Protein AF-A0A3N2D775-F1 (afdb_monomer_lite)

Sequence (247 aa):
MTTIRWDTPAETDAAWGWLEPLLGEFGTVGCLVPAGFEAHVSVPNSRDPENNGCSLVQTHDDARPDGRDQLDRLLAVLGLTGPGTDRVLHCAIWEGFGGMFREPDGTVGGASLGISFGAGDELTPQQLEAERRRIEAEWAASRPPRPPATTLHLPHRDHYTWTTTAGRLRADVGTLDGFSPTIVFPADPAGGSGPAAGGWLWHSEIDGRRTEIGGPAALLAPLLTPEWGGIAVERADLLGEIPGWPA

pLDDT: mean 71.96, std 16.51, range [23.89, 94.31]

Foldseek 3Di:
DDEFDFDAPVRCCLQCVVPQVQADDPDFPLCLDGPLFPFKKKFFLDPDPVDQDLAVFDDPDPPDDDSPVRVVVLCVLLVQPDPPNFFKKKFKAFCLVLLQAAEPVLHRDPVSCPVDDDPPDPDDPVRVVVVSVVSRVVCSPHHYHDDPHFFDDHPPTTITMGMDISVCQVVNCVNSVRHHTQKMWTQDPVSDTDRVVQTKMWGGDGSHSIIMMGGHCVSCVVCVDPSRVMDTDDPVVSVPDPDPDDD

Secondary structure (DSSP, 8-state):
-PPP-BPPHHHHHHHHTTTGGGS--TT-TT-SS-TTSSEEEEEES-SSTT---SSSS--S-TTSS-TTHHHHHHHHHTT-SSTT---EEEEEEEGGGGGG-B-TTS-B-STT------TT----HHHHHHHHHHHHHHHTTTPPBPPSSPPEEETTEEEEEEEEETTTHHHHHHHTTTPPPSEEEEPPTTS--SGGGT--EEEE-TT-SEEEEEE-HHHHGGGGSTTTT-EE--HHHHT---TT---

Radius of gyration: 18.27 Å; chains: 1; bounding box: 45×42×56 Å

Structure (mmCIF, N/CA/C/O backbone):
data_AF-A0A3N2D775-F1
#
_entry.id   AF-A0A3N2D775-F1
#
loop_
_atom_site.group_PDB
_atom_site.id
_atom_site.type_symbol
_atom_site.label_atom_id
_atom_site.label_alt_id
_atom_site.label_comp_id
_atom_site.label_asym_id
_atom_site.label_entity_id
_atom_site.label_seq_id
_atom_site.pdbx_PDB_ins_code
_atom_site.Cartn_x
_atom_site.Cartn_y
_atom_site.Cartn_z
_atom_site.occupancy
_atom_site.B_iso_or_equiv
_atom_site.auth_seq_id
_atom_site.auth_comp_id
_atom_site.auth_asym_id
_atom_site.auth_atom_id
_atom_site.pdbx_PDB_model_num
ATOM 1 N N . MET A 1 1 ? 24.230 0.437 4.126 1.00 49.38 1 MET A N 1
ATOM 2 C CA . MET A 1 1 ? 22.907 0.403 3.474 1.00 49.38 1 MET A CA 1
ATOM 3 C C . MET A 1 1 ? 22.139 -0.742 4.093 1.00 49.38 1 MET A C 1
ATOM 5 O O . MET A 1 1 ? 22.641 -1.858 4.073 1.00 49.38 1 MET A O 1
ATOM 9 N N . THR A 1 2 ? 21.016 -0.457 4.739 1.00 57.34 2 THR A N 1
ATOM 10 C CA . THR A 1 2 ? 20.140 -1.494 5.295 1.00 57.34 2 THR A CA 1
ATOM 11 C C . THR A 1 2 ? 19.231 -1.938 4.161 1.00 57.34 2 THR A C 1
ATOM 13 O O . THR A 1 2 ? 18.530 -1.103 3.608 1.00 57.34 2 THR A O 1
ATOM 16 N N . THR A 1 3 ? 19.300 -3.200 3.755 1.00 78.88 3 THR A N 1
ATOM 17 C CA . THR A 1 3 ? 18.460 -3.736 2.678 1.00 78.88 3 THR A CA 1
ATOM 18 C C . THR A 1 3 ? 17.161 -4.297 3.247 1.00 78.88 3 THR A C 1
ATOM 20 O O . THR A 1 3 ? 17.152 -4.818 4.367 1.00 78.88 3 THR A O 1
ATOM 23 N N . ILE A 1 4 ? 16.082 -4.219 2.465 1.00 86.88 4 ILE A N 1
ATOM 24 C CA . ILE A 1 4 ? 14.820 -4.902 2.768 1.00 86.88 4 ILE A CA 1
ATOM 25 C C . ILE A 1 4 ? 15.087 -6.404 2.915 1.00 86.88 4 ILE A C 1
ATOM 27 O O . ILE A 1 4 ? 15.827 -6.997 2.124 1.00 86.88 4 ILE A O 1
ATOM 31 N N . ARG A 1 5 ? 14.477 -7.017 3.934 1.00 90.12 5 ARG A N 1
ATOM 32 C CA . ARG A 1 5 ? 14.393 -8.473 4.062 1.00 90.12 5 ARG A CA 1
ATOM 33 C C . ARG A 1 5 ? 13.060 -8.921 3.481 1.00 90.12 5 ARG A C 1
ATOM 35 O O . ARG A 1 5 ? 12.033 -8.786 4.133 1.00 90.12 5 ARG A O 1
ATOM 42 N N . TRP A 1 6 ? 13.110 -9.454 2.272 1.00 90.12 6 TRP A N 1
ATOM 43 C CA . TRP A 1 6 ? 11.949 -10.026 1.604 1.00 90.12 6 TRP A CA 1
ATOM 44 C C . TRP A 1 6 ? 11.440 -11.263 2.342 1.00 90.12 6 TRP A C 1
ATOM 46 O O . TRP A 1 6 ? 12.228 -11.996 2.955 1.00 90.12 6 TRP A O 1
ATOM 56 N N . ASP A 1 7 ? 10.129 -11.463 2.302 1.00 90.75 7 ASP A N 1
ATOM 57 C CA . ASP A 1 7 ? 9.483 -12.589 2.961 1.00 90.75 7 ASP A CA 1
ATOM 58 C C . ASP A 1 7 ? 9.713 -13.884 2.167 1.00 90.75 7 ASP A C 1
ATOM 60 O O . ASP A 1 7 ? 9.835 -13.906 0.940 1.00 90.75 7 ASP A O 1
ATOM 64 N N . THR A 1 8 ? 9.813 -14.996 2.888 1.00 90.56 8 THR A N 1
ATOM 65 C CA . THR A 1 8 ? 9.804 -16.342 2.306 1.00 90.56 8 THR A CA 1
ATOM 66 C C . THR A 1 8 ? 8.392 -16.709 1.828 1.00 90.56 8 THR A C 1
ATOM 68 O O . THR A 1 8 ? 7.419 -16.077 2.252 1.00 90.56 8 THR A O 1
ATOM 71 N N . PRO A 1 9 ? 8.230 -17.765 1.007 1.00 87.38 9 PRO A N 1
ATOM 72 C CA . PRO A 1 9 ? 6.901 -18.228 0.601 1.00 87.38 9 PRO A CA 1
ATOM 73 C C . PRO A 1 9 ? 5.999 -18.546 1.800 1.00 87.38 9 PRO A C 1
ATOM 75 O O . PRO A 1 9 ? 4.869 -18.088 1.862 1.00 87.38 9 PRO A O 1
ATOM 78 N N . ALA A 1 10 ? 6.535 -19.230 2.816 1.00 88.00 10 ALA A N 1
ATOM 79 C CA . ALA A 1 10 ? 5.774 -19.580 4.014 1.00 88.00 10 ALA A CA 1
ATOM 80 C C . ALA A 1 10 ? 5.341 -18.353 4.841 1.00 88.00 10 ALA A C 1
ATOM 82 O O . ALA A 1 10 ? 4.248 -18.343 5.402 1.00 88.00 10 ALA A O 1
ATOM 83 N N . GLU A 1 11 ? 6.187 -17.321 4.929 1.00 89.38 11 GLU A N 1
ATOM 84 C CA . GLU A 1 11 ? 5.828 -16.055 5.586 1.00 89.38 11 GLU A CA 1
ATOM 85 C C . GLU A 1 11 ? 4.770 -15.291 4.783 1.00 89.38 11 GLU A C 1
ATOM 87 O O . GLU A 1 11 ? 3.851 -14.718 5.365 1.00 89.38 11 GLU A O 1
ATOM 92 N N . THR A 1 12 ? 4.875 -15.335 3.454 1.00 87.75 12 THR A N 1
ATOM 93 C CA . THR A 1 12 ? 3.892 -14.744 2.547 1.00 87.75 12 THR A CA 1
ATOM 94 C C . THR A 1 12 ? 2.532 -15.422 2.703 1.00 87.75 12 THR A C 1
ATOM 96 O O . THR A 1 12 ? 1.548 -14.754 3.006 1.00 87.75 12 THR A O 1
ATOM 99 N N . ASP A 1 13 ? 2.459 -16.747 2.609 1.00 84.94 13 ASP A N 1
ATOM 100 C CA . ASP A 1 13 ? 1.195 -17.478 2.751 1.00 84.94 13 ASP A CA 1
ATOM 101 C C . ASP A 1 13 ? 0.524 -17.190 4.104 1.00 84.94 13 ASP A C 1
ATOM 103 O O . ASP A 1 13 ? -0.681 -16.936 4.176 1.00 84.94 13 ASP A O 1
ATOM 107 N N . ALA A 1 14 ? 1.316 -17.166 5.182 1.00 85.75 14 ALA A N 1
ATOM 108 C CA . ALA A 1 14 ? 0.819 -16.909 6.529 1.00 85.75 14 ALA A CA 1
ATOM 109 C C . ALA A 1 14 ? 0.251 -15.491 6.706 1.00 85.75 14 ALA A C 1
ATOM 111 O O . ALA A 1 14 ? -0.759 -15.322 7.389 1.00 85.75 14 ALA A O 1
ATOM 112 N N . ALA A 1 15 ? 0.887 -14.477 6.116 1.00 85.94 15 ALA A N 1
ATOM 113 C CA . ALA A 1 15 ? 0.472 -13.084 6.277 1.00 85.94 15 ALA A CA 1
ATOM 114 C C . ALA A 1 15 ? -0.626 -12.652 5.290 1.00 85.94 15 ALA A C 1
ATOM 116 O O . ALA A 1 15 ? -1.420 -11.766 5.612 1.00 85.94 15 ALA A O 1
ATOM 117 N N . TRP A 1 16 ? -0.691 -13.265 4.105 1.00 85.19 16 TRP A N 1
ATOM 118 C CA . TRP A 1 16 ? -1.487 -12.769 2.975 1.00 85.19 16 TRP A CA 1
ATOM 119 C C . TRP A 1 16 ? -2.659 -13.675 2.582 1.00 85.19 16 TRP A C 1
ATOM 121 O O . TRP A 1 16 ? -3.553 -13.218 1.871 1.00 85.19 16 TRP A O 1
ATOM 131 N N . GLY A 1 17 ? -2.724 -14.915 3.082 1.00 80.81 17 GLY A N 1
ATOM 132 C CA . GLY A 1 17 ? -3.766 -15.882 2.704 1.00 80.81 17 GLY A CA 1
ATOM 133 C C . GLY A 1 17 ? -5.207 -15.453 3.024 1.00 80.81 17 GLY A C 1
ATOM 134 O O . GLY A 1 17 ? -6.155 -15.985 2.456 1.00 80.81 17 GLY A O 1
ATOM 135 N N . TRP A 1 18 ? -5.401 -14.468 3.907 1.00 81.56 18 TRP A N 1
ATOM 136 C CA . TRP A 1 18 ? -6.722 -13.891 4.184 1.00 81.56 18 TRP A CA 1
ATOM 137 C C . TRP A 1 18 ? -7.207 -12.937 3.082 1.00 81.56 18 TRP A C 1
ATOM 139 O O . TRP A 1 18 ? -8.414 -12.740 2.938 1.00 81.56 18 TRP A O 1
ATOM 149 N N . LEU A 1 19 ? -6.280 -12.312 2.347 1.00 79.56 19 LEU A N 1
ATOM 150 C CA . LEU A 1 19 ? -6.572 -11.257 1.380 1.00 79.56 19 LEU A CA 1
ATOM 151 C C . LEU A 1 19 ? -7.035 -11.842 0.046 1.00 79.56 19 LEU A C 1
ATOM 153 O O . LEU A 1 19 ? -7.992 -11.338 -0.532 1.00 79.56 19 LEU A O 1
ATOM 157 N N . GLU A 1 20 ? -6.393 -12.920 -0.406 1.00 73.75 20 GLU A N 1
ATOM 158 C CA . GLU A 1 20 ? -6.677 -13.596 -1.679 1.00 73.75 20 GLU A CA 1
ATOM 159 C C . GLU A 1 20 ? -8.179 -13.840 -1.940 1.00 73.75 20 GLU A C 1
ATOM 161 O O . GLU A 1 20 ? -8.668 -13.359 -2.962 1.00 73.75 20 GLU A O 1
ATOM 166 N N . PRO A 1 21 ? -8.965 -14.478 -1.043 1.00 71.31 21 PRO A N 1
ATOM 167 C CA . PRO A 1 21 ? -10.386 -14.736 -1.303 1.00 71.31 21 PRO A CA 1
ATOM 168 C C . PRO A 1 21 ? -11.263 -13.474 -1.316 1.00 71.31 21 PRO A C 1
ATOM 170 O O . PRO A 1 21 ? -12.449 -13.557 -1.635 1.00 71.31 21 PRO A O 1
ATOM 173 N N . LEU A 1 22 ? -10.726 -12.322 -0.907 1.00 71.12 22 LEU A N 1
ATOM 174 C CA . LEU A 1 22 ? -11.453 -11.055 -0.838 1.00 71.12 22 LEU A CA 1
ATOM 175 C C . LEU A 1 22 ? -11.197 -10.144 -2.042 1.00 71.12 22 LEU A C 1
ATOM 177 O O . LEU A 1 22 ? -11.913 -9.153 -2.206 1.00 71.12 22 LEU A O 1
ATOM 181 N N . LEU A 1 23 ? -10.188 -10.454 -2.854 1.00 66.00 23 LEU A N 1
ATOM 182 C CA . LEU A 1 23 ? -9.910 -9.745 -4.095 1.00 66.00 23 LEU A CA 1
ATOM 183 C C . LEU A 1 23 ? -10.769 -10.375 -5.202 1.00 66.00 23 LEU A C 1
ATOM 185 O O . LEU A 1 23 ? -10.742 -11.586 -5.403 1.00 66.00 23 LEU A O 1
ATOM 189 N N . GLY A 1 24 ? -11.608 -9.561 -5.849 1.00 54.41 24 GLY A N 1
ATOM 190 C CA . GLY A 1 24 ? -12.611 -10.014 -6.822 1.00 54.41 24 GLY A CA 1
ATOM 191 C C . GLY A 1 24 ? -12.041 -10.638 -8.107 1.00 54.41 24 GLY A C 1
ATOM 192 O O . GLY A 1 24 ? -10.831 -10.678 -8.322 1.00 54.41 24 GLY A O 1
ATOM 193 N N . GLU A 1 25 ? -12.940 -11.125 -8.972 1.00 46.34 25 GLU A N 1
ATOM 194 C CA . GLU A 1 25 ? -12.601 -11.708 -10.281 1.00 46.34 25 GLU A CA 1
ATOM 195 C C . GLU A 1 25 ? -12.180 -10.664 -11.334 1.00 46.34 25 GLU A C 1
ATOM 197 O O . GLU A 1 25 ? -12.288 -9.451 -11.148 1.00 46.34 25 GLU A O 1
ATOM 202 N N . PHE A 1 26 ? -11.685 -11.171 -12.468 1.00 40.19 26 PHE A N 1
ATOM 203 C CA . PHE A 1 26 ? -11.006 -10.397 -13.495 1.00 40.19 26 PHE A CA 1
ATOM 204 C C . PHE A 1 26 ? -11.895 -9.290 -14.097 1.00 40.19 26 PHE A C 1
ATOM 206 O O . PHE A 1 26 ? -12.905 -9.5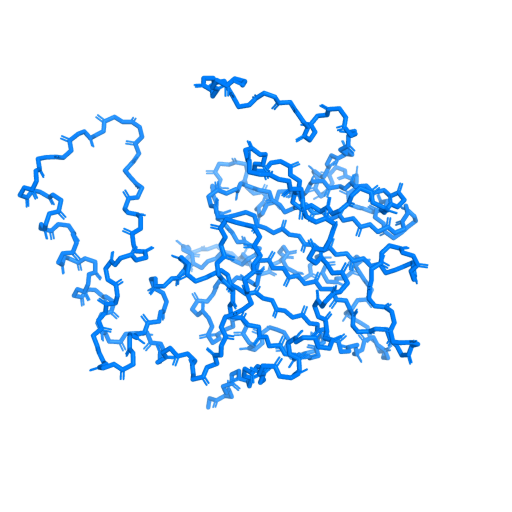98 -14.721 1.00 40.19 26 PHE A O 1
ATOM 213 N N . GLY A 1 27 ? -11.492 -8.017 -13.991 1.00 37.44 27 GLY A N 1
ATOM 214 C CA . GLY A 1 27 ? -12.123 -6.912 -14.740 1.00 37.44 27 GLY A CA 1
ATOM 215 C C . GLY A 1 27 ? -12.418 -5.642 -13.944 1.00 37.44 27 GLY A C 1
ATOM 216 O O . GLY A 1 27 ? -12.661 -4.600 -14.545 1.00 37.44 27 GLY A O 1
ATOM 217 N N . THR A 1 28 ? -12.324 -5.674 -12.616 1.00 38.31 28 THR A N 1
ATOM 218 C CA . THR A 1 28 ? -12.388 -4.461 -11.796 1.00 38.31 28 THR A CA 1
ATOM 219 C C . THR A 1 28 ? -11.018 -4.164 -11.213 1.00 38.31 28 THR A C 1
ATOM 221 O O . THR A 1 28 ? -10.664 -4.636 -10.136 1.00 38.31 28 THR A O 1
ATOM 224 N N . VAL A 1 29 ? -10.281 -3.289 -11.889 1.00 42.81 29 VAL A N 1
ATOM 225 C CA . VAL A 1 29 ? -9.220 -2.485 -11.259 1.00 42.81 29 VAL A CA 1
ATOM 226 C C . VAL A 1 29 ? -9.743 -1.797 -9.974 1.00 42.81 29 VAL A C 1
ATOM 228 O O . VAL A 1 29 ? -8.992 -1.535 -9.046 1.00 42.81 29 VAL A O 1
ATOM 231 N N . GLY A 1 30 ? -11.062 -1.587 -9.875 1.00 44.00 30 GLY A N 1
ATOM 232 C CA . GLY A 1 30 ? -11.754 -0.891 -8.793 1.00 44.00 30 GLY A CA 1
ATOM 233 C C . GLY A 1 30 ? -12.086 -1.668 -7.514 1.00 44.00 30 GLY A C 1
ATOM 234 O O . GLY A 1 30 ? -12.942 -1.213 -6.775 1.00 44.00 30 GLY A O 1
ATOM 235 N N . CYS A 1 31 ? -11.455 -2.790 -7.166 1.00 50.75 31 CYS A N 1
ATOM 236 C CA . CYS A 1 31 ? -11.587 -3.338 -5.799 1.00 50.75 31 CYS A CA 1
ATOM 237 C C . CYS A 1 31 ? -10.241 -3.323 -5.067 1.00 50.75 31 CYS A C 1
ATOM 239 O O . CYS A 1 31 ? -9.810 -4.329 -4.513 1.00 50.75 31 CYS A O 1
ATOM 241 N N . LEU A 1 32 ? -9.585 -2.155 -5.084 1.00 65.19 32 LEU A N 1
ATOM 242 C CA . LEU A 1 32 ? -8.269 -1.891 -4.483 1.00 65.19 32 LEU A CA 1
ATOM 243 C C . LEU A 1 32 ? -8.231 -2.265 -2.988 1.00 65.19 32 LEU A C 1
ATOM 245 O O . LEU A 1 32 ? -7.198 -2.669 -2.467 1.00 65.19 32 LEU A O 1
ATOM 249 N N . VAL A 1 33 ? -9.376 -2.222 -2.303 1.00 73.44 33 VAL A N 1
ATOM 250 C CA . VAL A 1 33 ? -9.515 -2.669 -0.917 1.00 73.44 33 VAL A CA 1
ATOM 251 C C . VAL A 1 33 ? -10.750 -3.571 -0.762 1.00 73.44 33 VAL A C 1
ATOM 253 O O . VAL A 1 33 ? -11.827 -3.196 -1.229 1.00 73.44 33 VAL A O 1
ATOM 256 N N . PRO A 1 34 ? -10.650 -4.730 -0.074 1.00 74.69 34 PRO A N 1
ATOM 257 C CA . PRO A 1 34 ? -11.784 -5.612 0.200 1.00 74.69 34 PRO A CA 1
ATOM 258 C C . PRO A 1 34 ? -13.040 -4.923 0.751 1.00 74.69 34 PRO A C 1
ATOM 260 O O . PRO A 1 34 ? -12.969 -4.075 1.639 1.00 74.69 34 PRO A O 1
ATOM 263 N N . ALA A 1 35 ? -14.222 -5.374 0.326 1.00 72.56 35 ALA A N 1
ATOM 264 C CA . ALA A 1 35 ? -15.510 -4.808 0.749 1.00 72.56 35 ALA A CA 1
ATOM 265 C C . ALA A 1 35 ? -15.874 -5.042 2.233 1.00 72.56 35 ALA A C 1
ATOM 267 O O . ALA A 1 35 ? -16.903 -4.556 2.691 1.00 72.56 35 ALA A O 1
ATOM 268 N N . GLY A 1 36 ? -15.084 -5.823 2.978 1.00 75.62 36 GLY A N 1
ATOM 269 C CA . GLY A 1 36 ? -15.399 -6.196 4.359 1.00 75.62 36 GLY A CA 1
ATOM 270 C C . GLY A 1 36 ? -15.119 -5.114 5.405 1.00 75.62 36 GLY A C 1
ATOM 271 O O . GLY A 1 36 ? -15.500 -5.301 6.558 1.00 75.62 36 GLY A O 1
ATOM 272 N N . PHE A 1 37 ? -14.412 -4.037 5.048 1.00 81.81 37 PHE A N 1
ATOM 273 C CA . PHE A 1 37 ? -14.081 -2.962 5.987 1.00 81.81 37 PHE A CA 1
ATOM 274 C C . PHE A 1 37 ? -15.287 -2.059 6.277 1.00 81.81 37 PHE A C 1
ATOM 276 O O . PHE A 1 37 ? -16.187 -1.931 5.454 1.00 81.81 37 PHE A O 1
ATOM 283 N N . GLU A 1 38 ? -15.295 -1.438 7.461 1.00 86.19 38 GLU A N 1
ATOM 284 C CA . GLU A 1 38 ? -16.376 -0.548 7.913 1.00 86.19 38 GLU A CA 1
ATOM 285 C C . GLU A 1 38 ? -16.477 0.725 7.062 1.00 86.19 38 GLU A C 1
ATOM 287 O O . GLU A 1 38 ? -17.579 1.185 6.771 1.00 86.19 38 GLU A O 1
ATOM 292 N N . ALA A 1 39 ? -15.334 1.290 6.670 1.00 87.38 39 ALA A N 1
ATOM 293 C CA . ALA A 1 39 ? -15.244 2.479 5.837 1.00 87.38 39 ALA A CA 1
ATOM 294 C C . ALA A 1 39 ? -14.131 2.344 4.795 1.00 87.38 39 ALA A C 1
ATOM 296 O O . ALA A 1 39 ? -13.123 1.675 5.042 1.00 87.38 39 ALA A O 1
ATOM 297 N N . HIS A 1 40 ? -14.302 3.059 3.681 1.00 87.06 40 HIS A N 1
ATOM 298 C CA . HIS A 1 40 ? -13.351 3.156 2.575 1.00 87.06 40 HIS A CA 1
ATOM 299 C C . HIS A 1 40 ? -13.104 4.626 2.237 1.00 87.06 40 HIS A C 1
ATOM 301 O O . HIS A 1 40 ? -14.048 5.407 2.088 1.00 87.06 40 HIS A O 1
ATOM 307 N N . VAL A 1 41 ? -11.834 5.009 2.130 1.00 88.44 41 VAL A N 1
ATOM 308 C CA . VAL A 1 41 ? -11.417 6.369 1.781 1.00 88.44 41 VAL A CA 1
ATOM 309 C C . VAL A 1 41 ? -10.359 6.327 0.688 1.00 88.44 41 VAL A C 1
ATOM 311 O O . VAL A 1 41 ? -9.343 5.652 0.831 1.00 88.44 41 VAL A O 1
ATOM 314 N N . SER A 1 42 ? -10.575 7.127 -0.350 1.00 87.38 42 SER A N 1
ATOM 315 C CA . SER A 1 42 ? -9.623 7.370 -1.429 1.00 87.38 42 SER A CA 1
ATOM 316 C C . SER A 1 42 ? -8.883 8.672 -1.160 1.00 87.38 42 SER A C 1
ATOM 318 O O . SER A 1 42 ? -9.504 9.740 -1.154 1.00 87.38 42 SER A O 1
ATOM 320 N N . VAL A 1 43 ? -7.570 8.613 -0.935 1.00 86.19 43 VAL A N 1
ATOM 321 C CA . VAL A 1 43 ? -6.726 9.795 -0.698 1.00 86.19 43 VAL A CA 1
ATOM 322 C C . VAL A 1 43 ? -5.821 10.069 -1.893 1.00 86.19 43 VAL A C 1
ATOM 324 O O . VAL A 1 43 ? -5.324 9.129 -2.509 1.00 86.19 43 VAL A O 1
ATOM 327 N N . PRO A 1 44 ? -5.568 11.337 -2.247 1.00 82.75 44 PRO A N 1
ATOM 328 C CA . PRO A 1 44 ? -4.625 11.646 -3.309 1.00 82.75 44 PRO A CA 1
ATOM 329 C C . PRO A 1 44 ? -3.194 11.256 -2.902 1.00 82.75 44 PRO A C 1
ATOM 331 O O . PRO A 1 44 ? -2.787 11.425 -1.749 1.00 82.75 44 PRO A O 1
ATOM 334 N N . ASN A 1 45 ? -2.419 10.758 -3.867 1.00 79.00 45 ASN A N 1
ATOM 335 C CA . ASN A 1 45 ? -1.009 10.394 -3.678 1.00 79.00 45 ASN A CA 1
ATOM 336 C C . ASN A 1 45 ? -0.101 11.624 -3.514 1.00 79.00 45 ASN A C 1
ATOM 338 O O . ASN A 1 45 ? 1.001 11.522 -2.982 1.00 79.00 45 ASN A O 1
ATOM 342 N N . SER A 1 46 ? -0.581 12.795 -3.939 1.00 75.81 46 SER A N 1
ATOM 343 C CA . SER A 1 46 ? 0.088 14.085 -3.798 1.00 75.81 46 SER A CA 1
ATOM 344 C C . SER A 1 46 ? -0.899 15.164 -3.359 1.00 75.81 46 SER A C 1
ATOM 346 O O . SER A 1 46 ? -2.080 15.122 -3.692 1.00 75.81 46 SER A O 1
ATOM 348 N N . ARG A 1 47 ? -0.408 16.172 -2.633 1.00 70.38 47 ARG A N 1
ATOM 349 C CA . ARG A 1 47 ? -1.186 17.386 -2.324 1.00 70.38 47 ARG A CA 1
ATOM 350 C C . ARG A 1 47 ? -1.346 18.301 -3.535 1.00 70.38 47 ARG A C 1
ATOM 352 O O . ARG A 1 47 ? -2.239 19.143 -3.539 1.00 70.38 47 ARG A O 1
ATOM 359 N N . ASP A 1 48 ? -0.453 18.174 -4.510 1.00 72.19 48 ASP A N 1
ATOM 360 C CA . ASP A 1 48 ? -0.516 18.923 -5.755 1.00 72.19 48 ASP A CA 1
ATOM 361 C C . ASP A 1 48 ? -1.447 18.187 -6.736 1.00 72.19 48 ASP A C 1
ATOM 363 O O . ASP A 1 48 ? -1.105 17.081 -7.160 1.00 72.19 48 ASP A O 1
ATOM 367 N N . PRO A 1 49 ? -2.615 18.756 -7.090 1.00 62.16 49 PRO A N 1
ATOM 368 C CA . PRO A 1 49 ? -3.567 18.117 -7.998 1.00 62.16 49 PRO A CA 1
ATOM 369 C C . PRO A 1 49 ? -3.035 17.955 -9.430 1.00 62.16 49 PRO A C 1
ATOM 371 O O . PRO A 1 49 ? -3.558 17.121 -10.170 1.00 62.16 49 PRO A O 1
ATOM 374 N N . GLU A 1 50 ? -2.006 18.716 -9.815 1.00 62.62 50 GLU A N 1
ATOM 375 C CA . GLU A 1 50 ? -1.338 18.608 -11.119 1.00 62.62 50 GLU A CA 1
ATOM 376 C C . GLU A 1 50 ? -0.244 17.527 -11.123 1.00 62.62 50 GLU A C 1
ATOM 378 O O . GLU A 1 50 ? 0.312 17.191 -12.171 1.00 62.62 50 GLU A O 1
ATOM 383 N N . ASN A 1 51 ? 0.079 16.968 -9.952 1.00 62.09 51 ASN A N 1
ATOM 384 C CA . ASN A 1 51 ? 1.086 15.931 -9.804 1.00 62.09 51 ASN A CA 1
ATOM 385 C C . ASN A 1 51 ? 0.442 14.537 -9.873 1.00 62.09 51 ASN A C 1
ATOM 387 O O . ASN A 1 51 ? -0.296 14.112 -8.984 1.00 62.09 51 ASN A O 1
ATOM 391 N N . ASN A 1 52 ? 0.764 13.810 -10.943 1.00 56.31 52 ASN A N 1
ATOM 392 C CA . ASN A 1 52 ? 0.129 12.545 -11.324 1.00 56.31 52 ASN A CA 1
ATOM 393 C C . ASN A 1 52 ? 0.838 11.305 -10.749 1.00 56.31 52 ASN A C 1
ATOM 395 O O . ASN A 1 52 ? 0.756 10.229 -11.333 1.00 56.31 52 ASN A O 1
ATOM 399 N N . GLY A 1 53 ? 1.591 11.460 -9.663 1.00 60.38 53 GLY A N 1
ATOM 400 C CA . GLY A 1 53 ? 2.468 10.420 -9.145 1.00 60.38 53 GLY A CA 1
ATOM 401 C C . GLY A 1 53 ? 1.765 9.143 -8.660 1.00 60.38 53 GLY A C 1
ATOM 402 O O . GLY A 1 53 ? 0.774 9.189 -7.931 1.00 60.38 53 GLY A O 1
ATOM 403 N N . CYS A 1 54 ? 2.347 7.990 -8.999 1.00 64.19 54 CYS A N 1
ATOM 404 C CA . CYS A 1 54 ? 1.796 6.648 -8.747 1.00 64.19 54 CYS A CA 1
ATOM 405 C C . CYS A 1 54 ? 2.130 6.076 -7.348 1.00 64.19 54 CYS A C 1
ATOM 407 O O . CYS A 1 54 ? 2.073 4.868 -7.141 1.00 64.19 54 CYS A O 1
ATOM 409 N N . SER A 1 55 ? 2.588 6.909 -6.406 1.00 72.12 55 SE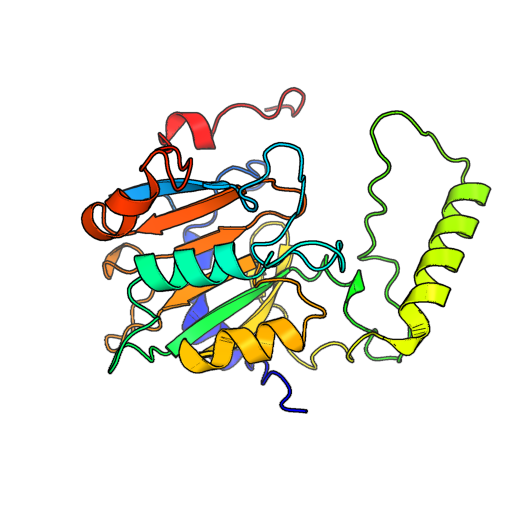R A N 1
ATOM 410 C CA . SER A 1 55 ? 3.187 6.484 -5.127 1.00 72.12 55 SER A CA 1
ATOM 411 C C . SER A 1 55 ? 2.943 7.528 -4.030 1.00 72.12 55 SER A C 1
ATOM 413 O O . SER A 1 55 ? 2.871 8.721 -4.307 1.00 72.12 55 SER A O 1
ATOM 415 N N . LEU A 1 56 ? 2.861 7.115 -2.766 1.00 77.25 56 LEU A N 1
ATOM 416 C CA . LEU A 1 56 ? 2.791 8.033 -1.616 1.00 77.25 56 LEU A CA 1
ATOM 417 C C . LEU A 1 56 ? 4.117 8.761 -1.351 1.00 77.25 56 LEU A C 1
ATOM 419 O O . LEU A 1 56 ? 4.166 9.694 -0.550 1.00 77.25 56 LEU A O 1
ATOM 423 N N . VAL A 1 57 ? 5.195 8.311 -1.994 1.00 74.38 57 VAL A N 1
ATOM 424 C CA . VAL A 1 57 ? 6.498 8.974 -2.000 1.00 74.38 57 VAL A CA 1
ATOM 425 C C . VAL A 1 57 ? 6.822 9.414 -3.420 1.00 74.38 57 VAL A C 1
ATOM 427 O O . VAL A 1 57 ? 6.788 8.618 -4.356 1.00 74.38 57 VAL A O 1
ATOM 430 N N . GLN A 1 58 ? 7.093 10.707 -3.575 1.00 63.78 58 GLN A N 1
ATOM 431 C CA . GLN A 1 58 ? 7.370 11.347 -4.859 1.00 63.78 58 GLN A CA 1
ATOM 432 C C . GLN A 1 58 ? 8.808 11.877 -4.853 1.00 63.78 58 GLN A C 1
ATOM 434 O O . GLN A 1 58 ? 9.146 12.731 -4.033 1.00 63.78 58 GLN A O 1
ATOM 439 N N . THR A 1 59 ? 9.670 11.356 -5.732 1.00 52.91 59 THR A N 1
ATOM 440 C CA . THR A 1 59 ? 11.113 11.682 -5.786 1.00 52.91 59 THR A CA 1
ATOM 441 C C . THR A 1 59 ? 11.531 12.567 -6.961 1.00 52.91 59 THR A C 1
ATOM 443 O O . THR A 1 59 ? 12.716 12.840 -7.110 1.00 52.91 59 THR A O 1
ATOM 446 N N . HIS A 1 60 ? 10.604 13.058 -7.789 1.00 43.59 60 HIS A N 1
ATOM 447 C CA . HIS A 1 60 ? 10.955 13.707 -9.062 1.00 43.59 60 HIS A CA 1
ATOM 448 C C . HIS A 1 60 ? 11.043 15.241 -9.075 1.00 43.59 60 HIS A C 1
ATOM 450 O O . HIS A 1 60 ? 11.068 15.823 -10.156 1.00 43.59 60 HIS A O 1
ATOM 456 N N . ASP A 1 61 ? 11.173 15.917 -7.930 1.00 44.28 61 ASP A N 1
ATOM 457 C CA . ASP A 1 61 ? 11.518 17.346 -7.952 1.00 44.28 61 ASP A CA 1
ATOM 458 C C . ASP A 1 61 ? 12.441 17.737 -6.784 1.00 44.28 61 ASP A C 1
ATOM 460 O O . ASP A 1 61 ? 12.002 17.951 -5.654 1.00 44.28 61 ASP A O 1
ATOM 464 N N . ASP A 1 62 ? 13.745 17.835 -7.065 1.00 42.91 62 ASP A N 1
ATOM 465 C CA . ASP A 1 62 ? 14.798 18.230 -6.112 1.00 42.91 62 ASP A CA 1
ATOM 466 C C . ASP A 1 62 ? 14.639 19.678 -5.584 1.00 42.91 62 ASP A C 1
ATOM 468 O O . ASP A 1 62 ? 15.363 20.100 -4.679 1.00 42.91 62 ASP A O 1
ATOM 472 N N . ALA A 1 63 ? 13.714 20.476 -6.135 1.00 40.62 63 ALA A N 1
ATOM 473 C CA . ALA A 1 63 ? 13.636 21.918 -5.894 1.00 40.62 63 ALA A CA 1
ATOM 474 C C . ALA A 1 63 ? 12.542 22.383 -4.913 1.00 40.62 63 ALA A C 1
ATOM 476 O O . ALA A 1 63 ? 12.442 23.589 -4.660 1.00 40.62 63 ALA A O 1
ATOM 477 N N . ARG A 1 64 ? 11.707 21.500 -4.346 1.00 42.09 64 ARG A N 1
ATOM 478 C CA . ARG A 1 64 ? 10.623 21.907 -3.423 1.00 42.09 64 ARG A CA 1
ATOM 479 C C . ARG A 1 64 ? 10.513 20.958 -2.227 1.00 42.09 64 ARG A C 1
ATOM 481 O O . ARG A 1 64 ? 10.702 19.758 -2.391 1.00 42.09 64 ARG A O 1
ATOM 488 N N . PRO A 1 65 ? 10.242 21.463 -1.009 1.00 39.81 65 PRO A N 1
ATOM 489 C CA . PRO A 1 65 ? 10.231 20.613 0.169 1.00 39.81 65 PRO A CA 1
ATOM 490 C C . PRO A 1 65 ? 9.077 19.597 0.116 1.00 39.81 65 PRO A C 1
ATOM 492 O O . PRO A 1 65 ? 7.910 19.968 0.061 1.00 39.81 65 PRO A O 1
ATOM 495 N N . ASP A 1 66 ? 9.482 18.331 0.206 1.00 48.12 66 ASP A N 1
ATOM 496 C CA . ASP A 1 66 ? 8.838 17.211 0.900 1.00 48.12 66 ASP A CA 1
ATO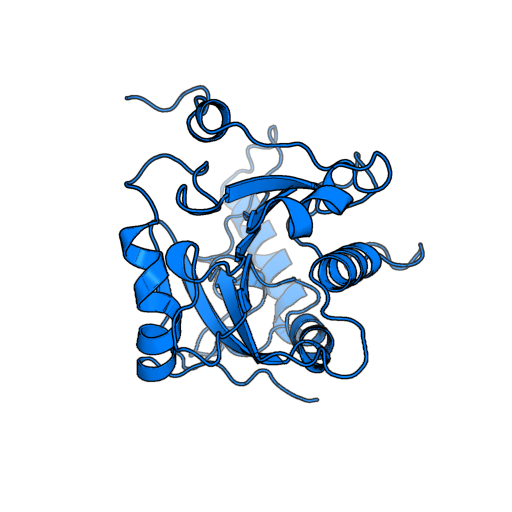M 497 C C . ASP A 1 66 ? 7.647 16.470 0.252 1.00 48.12 66 ASP A C 1
ATOM 499 O O . ASP A 1 66 ? 6.536 16.436 0.771 1.00 48.12 66 ASP A O 1
ATOM 503 N N . GLY A 1 67 ? 7.917 15.729 -0.828 1.00 45.06 67 GLY A N 1
ATOM 504 C CA . GLY A 1 67 ? 7.054 14.631 -1.292 1.00 45.06 67 GLY A CA 1
ATOM 505 C C . GLY A 1 67 ? 7.027 13.389 -0.378 1.00 45.06 67 GLY A C 1
ATOM 506 O O . GLY A 1 67 ? 6.379 12.407 -0.730 1.00 45.06 67 GLY A O 1
ATOM 507 N N . ARG A 1 68 ? 7.725 13.388 0.773 1.00 53.00 68 ARG A N 1
ATOM 508 C CA . ARG A 1 68 ? 7.645 12.341 1.815 1.00 53.00 68 ARG A CA 1
ATOM 509 C C . ARG A 1 68 ? 6.589 12.686 2.881 1.00 53.00 68 ARG A C 1
ATOM 511 O O . ARG A 1 68 ? 6.194 11.799 3.633 1.00 53.00 68 ARG A O 1
ATOM 518 N N . ASP A 1 69 ? 6.045 13.908 2.854 1.00 66.38 69 ASP A N 1
ATOM 519 C CA . ASP A 1 69 ? 4.949 14.394 3.707 1.00 66.38 69 ASP A CA 1
ATOM 520 C C . ASP A 1 69 ? 3.687 13.519 3.604 1.00 66.38 69 ASP A C 1
ATOM 522 O O . ASP A 1 69 ? 3.025 13.268 4.606 1.00 66.38 69 ASP A O 1
ATOM 526 N N . GLN A 1 70 ? 3.351 12.988 2.422 1.00 79.75 70 GLN A N 1
ATOM 527 C CA . GLN A 1 70 ? 2.085 12.265 2.246 1.00 79.75 70 GLN A CA 1
ATOM 528 C C . GLN A 1 70 ? 2.096 10.878 2.906 1.00 79.75 70 GLN A C 1
ATOM 530 O O . GLN A 1 70 ? 1.158 10.544 3.635 1.00 79.75 70 GLN A O 1
ATOM 535 N N . LEU A 1 71 ? 3.169 10.097 2.718 1.00 84.12 71 LEU A N 1
ATOM 536 C CA . LEU A 1 71 ? 3.377 8.843 3.450 1.00 84.12 71 LEU A CA 1
ATOM 537 C C . LEU A 1 71 ? 3.356 9.096 4.962 1.00 84.12 71 LEU A C 1
ATOM 539 O O . LEU A 1 71 ? 2.676 8.394 5.703 1.00 84.12 71 LEU A O 1
ATOM 543 N N . ASP A 1 72 ? 4.060 10.122 5.424 1.00 83.56 72 ASP A N 1
ATOM 544 C CA . ASP A 1 72 ? 4.227 10.404 6.849 1.00 83.56 72 ASP A CA 1
ATOM 545 C C . ASP A 1 72 ? 2.946 10.836 7.531 1.00 83.56 72 ASP A C 1
ATOM 547 O O . ASP A 1 72 ? 2.623 10.361 8.622 1.00 83.56 72 ASP A O 1
ATOM 551 N N . ARG A 1 73 ? 2.196 11.712 6.867 1.00 84.38 73 ARG A N 1
ATOM 552 C CA . ARG A 1 73 ? 0.868 12.115 7.307 1.00 84.38 73 ARG A CA 1
ATOM 553 C C . ARG A 1 73 ? -0.046 10.900 7.349 1.00 84.38 73 ARG A C 1
ATOM 555 O O . ARG A 1 73 ? -0.793 10.761 8.316 1.00 84.38 73 ARG A O 1
ATOM 562 N N . LEU A 1 74 ? 0.021 10.005 6.357 1.00 88.50 74 LEU A N 1
ATOM 563 C CA . LEU A 1 74 ? -0.842 8.824 6.327 1.00 88.50 74 LEU A CA 1
ATOM 564 C C . LEU A 1 74 ? -0.506 7.896 7.492 1.00 88.50 74 LEU A C 1
ATOM 566 O O . LEU A 1 74 ? -1.395 7.497 8.241 1.00 88.50 74 LEU A O 1
ATOM 570 N N . LEU A 1 75 ? 0.781 7.627 7.711 1.00 88.06 75 LEU A N 1
ATOM 571 C CA . LEU A 1 75 ? 1.252 6.868 8.866 1.00 88.06 75 LEU A CA 1
ATOM 572 C C . LEU A 1 75 ? 0.818 7.525 10.184 1.00 88.06 75 LEU A C 1
ATOM 574 O O . LEU A 1 75 ? 0.442 6.817 11.117 1.00 88.06 75 LEU A O 1
ATOM 578 N N . ALA A 1 76 ? 0.817 8.856 10.273 1.00 88.56 76 ALA A N 1
ATOM 579 C CA . ALA A 1 76 ? 0.348 9.562 11.461 1.00 88.56 76 ALA A CA 1
ATOM 580 C C . ALA A 1 76 ? -1.152 9.357 11.710 1.00 88.56 76 ALA A C 1
ATOM 582 O O . ALA A 1 76 ? -1.543 9.074 12.843 1.00 88.56 76 ALA A O 1
ATOM 583 N N . VAL A 1 77 ? -1.986 9.426 10.667 1.00 88.69 77 VAL A N 1
ATOM 584 C CA . VAL A 1 77 ? -3.431 9.145 10.771 1.00 88.69 77 VAL A CA 1
ATOM 585 C C . VAL A 1 77 ? -3.692 7.690 11.154 1.00 88.69 77 VAL A C 1
ATOM 587 O O . VAL A 1 77 ? -4.527 7.422 12.014 1.00 88.69 77 VAL A O 1
ATOM 590 N N . LEU A 1 78 ? -2.917 6.756 10.601 1.00 87.25 78 LEU A N 1
ATOM 591 C CA . LEU A 1 78 ? -2.975 5.335 10.959 1.00 87.25 78 LEU A CA 1
ATOM 592 C C . LEU A 1 78 ? -2.403 5.040 12.359 1.00 87.25 78 LEU A C 1
ATOM 594 O O . LEU A 1 78 ? -2.381 3.886 12.793 1.00 87.25 78 LEU A O 1
ATOM 598 N N . GLY A 1 79 ? -1.957 6.074 13.081 1.00 84.38 79 GLY A N 1
ATOM 599 C CA . GLY A 1 79 ? -1.470 5.979 14.451 1.00 84.38 79 GLY A CA 1
ATOM 600 C C . GLY A 1 79 ? -0.121 5.280 14.559 1.00 84.38 79 GLY A C 1
ATOM 601 O O . GLY A 1 79 ? 0.107 4.578 15.538 1.00 84.38 79 GLY A O 1
ATOM 602 N N . LEU A 1 80 ? 0.753 5.437 13.560 1.00 84.50 80 LEU A N 1
ATOM 603 C CA . LEU A 1 80 ? 2.042 4.748 13.438 1.00 84.50 80 LEU A CA 1
ATOM 604 C C . LEU A 1 80 ? 3.267 5.636 13.729 1.00 84.50 80 LEU A C 1
ATOM 606 O O . LEU A 1 80 ? 4.395 5.152 13.651 1.00 84.50 80 LEU A O 1
ATOM 610 N N . THR A 1 81 ? 3.082 6.908 14.098 1.00 75.25 81 THR A N 1
ATOM 611 C CA . THR A 1 81 ? 4.179 7.889 14.267 1.00 75.25 81 THR A CA 1
ATOM 612 C C . THR A 1 81 ? 4.418 8.344 15.718 1.00 75.25 81 THR A C 1
ATOM 614 O O . THR A 1 81 ? 4.911 9.450 15.941 1.00 75.25 81 THR A O 1
ATOM 617 N N . GLY A 1 82 ? 4.083 7.529 16.723 1.00 69.12 82 GLY A N 1
ATOM 618 C CA . GLY A 1 82 ? 4.198 7.863 18.150 1.00 69.12 82 GLY A CA 1
ATOM 619 C C . GLY A 1 82 ? 4.949 6.828 19.013 1.00 69.12 82 GLY A C 1
ATOM 620 O O . GLY A 1 82 ? 5.312 5.742 18.567 1.00 69.12 82 GLY A O 1
ATOM 621 N N . PRO A 1 83 ? 5.209 7.127 20.296 1.00 69.81 83 PRO A N 1
ATOM 622 C CA . PRO A 1 83 ? 5.777 6.148 21.221 1.00 69.81 83 PRO A CA 1
ATOM 623 C C . PRO A 1 83 ? 4.863 4.923 21.372 1.00 69.81 83 PRO A C 1
ATOM 625 O O . PRO A 1 83 ? 3.664 5.067 21.598 1.00 69.81 83 PRO A O 1
ATOM 628 N N . GLY A 1 84 ? 5.424 3.716 21.262 1.00 73.12 84 GLY A N 1
ATOM 629 C CA . GLY A 1 84 ? 4.654 2.468 21.361 1.00 73.12 84 GLY A CA 1
ATOM 630 C C . GLY A 1 84 ? 3.791 2.151 20.134 1.00 73.12 84 GLY A C 1
ATOM 631 O O . GLY A 1 84 ? 2.994 1.218 20.184 1.00 73.12 84 GLY A O 1
ATOM 632 N N . THR A 1 85 ? 3.950 2.895 19.035 1.00 76.12 85 THR A N 1
ATOM 633 C CA . THR A 1 85 ? 3.234 2.649 17.774 1.00 76.12 85 THR A CA 1
ATOM 634 C C . THR A 1 85 ? 4.066 1.889 16.747 1.00 76.12 85 THR A C 1
ATOM 636 O O . THR A 1 85 ? 3.657 1.783 15.591 1.00 76.12 85 THR A O 1
ATOM 639 N N . ASP A 1 86 ? 5.233 1.374 17.144 1.00 84.88 86 ASP A N 1
ATOM 640 C CA . ASP A 1 86 ? 6.065 0.547 16.273 1.00 84.88 86 ASP A CA 1
ATOM 641 C C . ASP A 1 86 ? 5.410 -0.827 16.122 1.00 84.88 86 ASP A C 1
ATOM 643 O O . ASP A 1 86 ? 5.629 -1.756 16.900 1.00 84.88 86 ASP A O 1
ATOM 647 N N . ARG A 1 87 ? 4.497 -0.902 15.158 1.00 86.06 87 ARG A N 1
ATOM 648 C CA . ARG A 1 87 ? 3.781 -2.116 14.791 1.00 86.06 87 ARG A CA 1
ATOM 649 C C . ARG A 1 87 ? 4.517 -2.817 13.670 1.00 86.06 87 ARG A C 1
ATOM 651 O O . ARG A 1 87 ? 5.123 -2.168 12.818 1.00 86.06 87 ARG A O 1
ATOM 658 N N . VAL A 1 88 ? 4.415 -4.139 13.666 1.00 90.81 88 VAL A N 1
ATOM 659 C CA . VAL A 1 88 ? 4.809 -4.936 12.510 1.00 90.81 88 VAL A CA 1
ATOM 660 C C . VAL A 1 88 ? 3.814 -4.659 11.383 1.00 90.81 88 VAL A C 1
ATOM 662 O O . VAL A 1 88 ? 2.604 -4.625 11.611 1.00 90.81 88 VAL A O 1
ATOM 665 N N . LEU A 1 89 ? 4.336 -4.419 10.187 1.00 92.19 89 LEU A N 1
ATOM 666 C CA . LEU A 1 89 ? 3.583 -4.157 8.968 1.00 92.19 89 LEU A CA 1
ATOM 667 C C . LEU A 1 89 ? 3.947 -5.215 7.932 1.00 92.19 89 LEU A C 1
ATOM 669 O O . LEU A 1 89 ? 5.127 -5.532 7.764 1.00 92.19 89 LEU A O 1
ATOM 673 N N . HIS A 1 90 ? 2.944 -5.708 7.218 1.00 92.75 90 HIS A N 1
ATOM 674 C CA . HIS A 1 90 ? 3.135 -6.487 6.005 1.00 92.75 9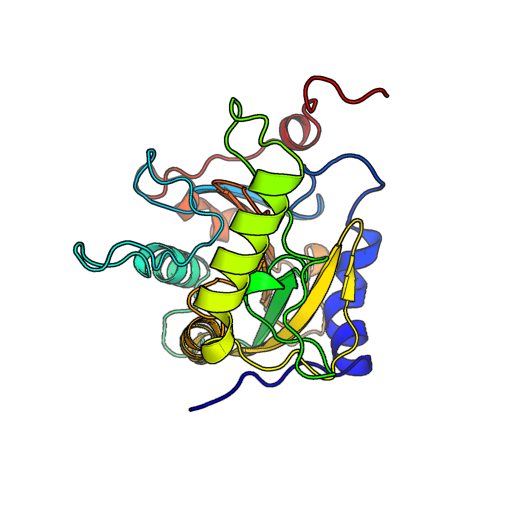0 HIS A CA 1
ATOM 675 C C . HIS A 1 90 ? 3.003 -5.545 4.820 1.00 92.75 90 HIS A C 1
ATOM 677 O O . HIS A 1 90 ? 2.038 -4.783 4.724 1.00 92.75 90 HIS A O 1
ATOM 683 N N . CYS A 1 91 ? 4.001 -5.564 3.950 1.00 92.56 91 CYS A N 1
ATOM 684 C CA . CYS A 1 91 ? 4.102 -4.682 2.806 1.00 92.56 91 CYS A CA 1
ATOM 685 C C . CYS A 1 91 ? 4.255 -5.508 1.535 1.00 92.56 91 CYS A C 1
ATOM 687 O O . CYS A 1 91 ? 4.914 -6.548 1.532 1.00 92.56 91 CYS A O 1
ATOM 689 N N . ALA A 1 92 ? 3.665 -5.027 0.451 1.00 89.25 92 ALA A N 1
ATOM 690 C CA . ALA A 1 92 ? 3.882 -5.573 -0.873 1.00 89.25 92 ALA A CA 1
ATOM 691 C C . ALA A 1 92 ? 4.135 -4.455 -1.875 1.00 89.25 92 ALA A C 1
ATOM 693 O O . ALA A 1 92 ? 3.619 -3.344 -1.731 1.00 89.25 92 ALA A O 1
ATOM 694 N N . ILE A 1 93 ? 4.930 -4.759 -2.894 1.00 85.75 93 ILE A N 1
ATOM 695 C CA . ILE A 1 93 ? 5.153 -3.886 -4.039 1.00 85.75 93 ILE A CA 1
ATOM 696 C C . ILE A 1 93 ? 4.968 -4.681 -5.319 1.00 85.75 93 ILE A C 1
ATOM 698 O O . ILE A 1 93 ? 5.451 -5.808 -5.445 1.00 85.75 93 ILE A O 1
ATOM 702 N N . TRP A 1 94 ? 4.229 -4.097 -6.253 1.00 81.06 94 TRP A N 1
ATOM 703 C CA . TRP A 1 94 ? 3.939 -4.732 -7.526 1.00 81.06 94 TRP A CA 1
ATOM 704 C C . TRP A 1 94 ? 5.219 -4.994 -8.343 1.00 81.06 94 TRP A C 1
ATOM 706 O O . TRP A 1 94 ? 6.061 -4.111 -8.503 1.00 81.06 94 TRP A O 1
ATOM 716 N N . GLU A 1 95 ? 5.329 -6.188 -8.929 1.00 74.44 95 GLU A N 1
ATOM 717 C CA . GLU A 1 95 ? 6.384 -6.589 -9.865 1.00 74.44 95 GLU A CA 1
ATOM 718 C C . GLU A 1 95 ? 6.533 -5.657 -11.078 1.00 74.44 95 GLU A C 1
ATOM 720 O O . GLU A 1 95 ? 7.629 -5.533 -11.613 1.00 74.44 95 GLU A O 1
ATOM 725 N N . GLY A 1 96 ? 5.472 -4.994 -11.538 1.00 66.19 96 GLY A N 1
ATOM 726 C CA . GLY A 1 96 ? 5.536 -4.079 -12.686 1.00 66.19 96 GLY A CA 1
ATOM 727 C C . GLY A 1 96 ? 6.243 -2.766 -12.394 1.00 66.19 96 GLY A C 1
ATOM 728 O O . GLY A 1 96 ? 6.727 -2.124 -13.320 1.00 66.19 96 GLY A O 1
ATOM 729 N N . PHE A 1 97 ? 6.497 -2.453 -11.119 1.00 67.19 97 PHE A N 1
ATOM 730 C CA . PHE A 1 97 ? 7.609 -1.569 -10.772 1.00 67.19 97 PHE A CA 1
ATOM 731 C C . PHE A 1 97 ? 8.975 -2.243 -11.012 1.00 67.19 97 PHE A C 1
ATOM 733 O O . PHE A 1 97 ? 9.977 -1.838 -10.441 1.00 67.19 97 PHE A O 1
ATOM 740 N N . GLY A 1 98 ? 9.069 -3.263 -11.870 1.00 54.31 98 GLY A N 1
ATOM 741 C CA . GLY A 1 98 ? 10.298 -3.950 -12.271 1.00 54.31 98 GLY A CA 1
ATOM 742 C C . GLY A 1 98 ? 11.292 -3.026 -12.971 1.00 54.31 98 GLY A C 1
ATOM 743 O O . GLY A 1 98 ? 12.475 -3.342 -13.050 1.00 54.31 98 GLY A O 1
ATOM 744 N N . GLY A 1 99 ? 10.855 -1.816 -13.338 1.00 59.12 99 GLY A N 1
ATOM 745 C CA . GLY A 1 99 ? 11.714 -0.645 -13.512 1.00 59.12 99 GLY A CA 1
ATOM 746 C C . GLY A 1 99 ? 12.691 -0.374 -12.351 1.00 59.12 99 GLY A C 1
ATOM 747 O O . GLY A 1 99 ? 13.729 0.232 -12.558 1.00 59.12 99 GLY A O 1
ATOM 748 N N . MET A 1 100 ? 12.435 -0.869 -11.145 1.00 64.00 100 MET A N 1
ATOM 749 C CA . MET A 1 100 ? 13.313 -0.712 -9.985 1.00 64.00 100 MET A CA 1
ATOM 750 C C . MET A 1 100 ? 14.303 -1.864 -9.810 1.00 64.00 100 MET A C 1
ATOM 752 O O . MET A 1 100 ? 15.321 -1.673 -9.157 1.00 64.00 100 MET A O 1
ATOM 756 N N . PHE A 1 101 ? 14.053 -3.057 -10.366 1.00 70.69 101 PHE A N 1
ATOM 757 C CA . PHE A 1 101 ? 14.853 -4.256 -10.074 1.00 70.69 101 PHE A CA 1
ATOM 758 C C . PHE A 1 101 ? 15.610 -4.786 -11.302 1.00 70.69 101 PHE A C 1
ATOM 760 O O . PHE A 1 101 ? 15.198 -4.594 -12.447 1.00 70.69 101 PHE A O 1
ATOM 767 N N . ARG A 1 102 ? 16.747 -5.451 -11.065 1.00 72.94 102 ARG A N 1
ATOM 768 C CA . ARG A 1 102 ? 17.469 -6.246 -12.080 1.00 72.94 102 ARG A CA 1
ATOM 769 C C . ARG A 1 102 ? 17.007 -7.690 -12.033 1.00 72.94 102 ARG A C 1
ATOM 771 O O . ARG A 1 102 ? 16.905 -8.234 -10.940 1.00 72.94 102 ARG A O 1
ATOM 778 N N . GLU A 1 103 ? 16.822 -8.318 -13.183 1.00 73.38 103 GLU A N 1
ATOM 779 C CA . GLU A 1 103 ? 16.528 -9.745 -13.296 1.00 73.38 103 GLU A CA 1
ATOM 780 C C . GLU A 1 103 ? 17.582 -10.617 -12.590 1.00 73.38 103 GLU A C 1
ATOM 782 O O . GLU A 1 103 ? 18.722 -10.177 -12.390 1.00 73.38 103 GLU A O 1
ATOM 787 N N . PRO A 1 104 ? 17.245 -11.871 -12.221 1.00 70.88 104 PRO A N 1
ATOM 788 C CA . PRO A 1 104 ? 18.177 -12.773 -11.541 1.00 70.88 104 PRO A CA 1
ATOM 789 C C . PRO A 1 104 ? 19.481 -13.031 -12.309 1.00 70.88 104 PRO A C 1
ATOM 791 O O . PRO A 1 104 ? 20.513 -13.303 -11.699 1.00 70.88 104 PRO A O 1
ATOM 794 N N . ASP A 1 105 ? 19.449 -12.935 -13.639 1.00 72.75 105 ASP A N 1
ATOM 795 C CA . ASP A 1 105 ? 20.619 -13.073 -14.514 1.00 72.75 105 ASP A CA 1
ATOM 796 C C . ASP A 1 105 ? 21.434 -11.771 -14.664 1.00 72.75 105 ASP A C 1
ATOM 798 O O . ASP A 1 105 ? 22.425 -11.728 -15.395 1.00 72.75 105 ASP A O 1
ATOM 802 N N . GLY A 1 106 ? 21.046 -10.713 -13.948 1.00 66.81 106 GLY A N 1
ATOM 803 C CA . GLY A 1 106 ? 21.679 -9.399 -13.970 1.00 66.81 106 GLY A CA 1
ATOM 804 C C . GLY A 1 106 ? 21.207 -8.492 -15.105 1.00 66.81 106 GLY A C 1
ATOM 805 O O . GLY A 1 106 ? 21.695 -7.362 -15.197 1.00 66.81 106 GLY A O 1
ATOM 806 N N . THR A 1 107 ? 20.279 -8.945 -15.953 1.00 65.50 107 THR A N 1
ATOM 807 C CA . THR A 1 107 ? 19.687 -8.108 -17.001 1.00 65.50 107 THR A CA 1
ATOM 808 C C . THR A 1 107 ? 18.666 -7.127 -16.430 1.00 65.50 107 THR A C 1
ATOM 810 O O . THR A 1 107 ? 18.206 -7.233 -15.295 1.00 65.50 107 THR A O 1
ATOM 813 N N . VAL A 1 108 ? 18.344 -6.100 -17.205 1.00 61.00 108 VAL A N 1
ATOM 814 C CA . VAL A 1 108 ? 17.304 -5.136 -16.859 1.00 61.00 108 VAL A CA 1
ATOM 815 C C . VAL A 1 108 ? 16.006 -5.640 -17.490 1.00 61.00 108 VAL A C 1
ATOM 817 O O . VAL A 1 108 ? 15.920 -5.736 -18.711 1.00 61.00 108 VAL A O 1
ATOM 820 N N . GLY A 1 109 ? 15.021 -6.013 -16.670 1.00 54.00 109 GLY A N 1
ATOM 821 C CA . GLY A 1 109 ? 13.758 -6.581 -17.141 1.00 54.00 109 GLY A CA 1
ATOM 822 C C . GLY A 1 109 ? 12.953 -5.571 -17.956 1.00 54.00 109 GLY A C 1
ATOM 823 O O . GLY A 1 109 ? 12.462 -4.580 -17.415 1.00 54.00 109 GLY A O 1
ATOM 824 N N . GLY A 1 110 ? 12.825 -5.813 -19.264 1.00 46.94 110 GLY A N 1
ATOM 825 C CA . GLY A 1 110 ? 12.003 -5.008 -20.177 1.00 46.94 110 GLY A CA 1
ATOM 826 C C . GLY A 1 110 ? 10.527 -5.423 -20.216 1.00 46.94 110 GLY A C 1
ATOM 827 O O . GLY A 1 110 ? 9.686 -4.627 -20.616 1.00 46.94 110 GLY A O 1
ATOM 828 N N . ALA A 1 111 ? 10.188 -6.641 -19.773 1.00 39.94 111 ALA A N 1
ATOM 829 C CA . ALA A 1 111 ? 8.814 -7.160 -19.799 1.00 39.94 111 ALA A CA 1
ATOM 830 C C . ALA A 1 111 ? 7.882 -6.499 -18.761 1.00 39.94 111 ALA A C 1
ATOM 832 O O . ALA A 1 111 ? 6.666 -6.541 -18.917 1.00 39.94 111 ALA A O 1
ATOM 833 N N . SER A 1 112 ? 8.446 -5.864 -17.729 1.00 40.47 112 SER A N 1
ATOM 834 C CA . SER A 1 112 ? 7.717 -5.106 -16.703 1.00 40.47 112 SER A CA 1
ATOM 835 C C . SER A 1 112 ? 7.662 -3.603 -16.980 1.00 40.47 112 SER A C 1
ATOM 837 O O . SER A 1 112 ? 6.888 -2.896 -16.345 1.00 40.47 112 SER A O 1
ATOM 839 N N . LEU A 1 113 ? 8.472 -3.095 -17.916 1.00 45.56 113 LEU A N 1
ATOM 840 C CA . LEU A 1 113 ? 8.347 -1.728 -18.413 1.00 45.56 113 LEU A CA 1
ATOM 841 C C . LEU A 1 113 ? 7.160 -1.707 -19.377 1.00 45.56 113 LEU A C 1
ATOM 843 O O . LEU A 1 113 ? 7.326 -1.727 -20.595 1.00 45.56 113 LEU A O 1
ATOM 847 N N . GLY A 1 114 ? 5.943 -1.685 -18.838 1.00 44.59 114 GLY A N 1
ATOM 848 C CA . GLY A 1 114 ? 4.835 -1.110 -19.583 1.00 44.59 114 GLY A CA 1
ATOM 849 C C . GLY A 1 114 ? 5.224 0.334 -19.870 1.00 44.59 114 GLY A C 1
ATOM 850 O O . GLY A 1 114 ? 5.089 1.184 -18.997 1.00 44.59 114 GLY A O 1
ATOM 851 N N . ILE A 1 115 ? 5.816 0.606 -21.036 1.00 47.72 115 ILE A N 1
ATOM 852 C CA . ILE A 1 115 ? 6.118 1.979 -21.426 1.00 47.72 115 ILE A CA 1
ATOM 853 C C . ILE A 1 115 ? 4.763 2.626 -21.699 1.00 47.72 115 ILE A C 1
ATOM 855 O O . ILE A 1 115 ? 4.169 2.436 -22.759 1.00 47.72 115 ILE A O 1
ATOM 859 N N . SER A 1 116 ? 4.238 3.312 -20.687 1.00 45.03 116 SER A N 1
ATOM 860 C CA . SER A 1 116 ? 3.027 4.107 -20.801 1.00 45.03 116 SER A CA 1
ATOM 861 C C . SER A 1 116 ? 3.396 5.382 -21.550 1.00 45.03 116 SER A C 1
ATOM 863 O O . SER A 1 116 ? 4.075 6.262 -21.020 1.00 45.03 116 SER A O 1
ATOM 865 N N . PHE A 1 117 ? 3.023 5.450 -22.825 1.00 52.75 117 PHE A N 1
ATOM 866 C CA . PHE A 1 117 ? 3.105 6.687 -23.589 1.00 52.75 117 PHE A CA 1
ATOM 867 C C . PHE A 1 117 ? 1.872 7.524 -23.266 1.00 52.75 117 PHE A C 1
ATOM 869 O O . PHE A 1 117 ? 0.753 7.007 -23.238 1.00 52.75 117 PHE A O 1
ATOM 876 N N . GLY A 1 118 ? 2.073 8.821 -23.019 1.00 44.69 118 GLY A N 1
ATOM 877 C CA . GLY A 1 118 ? 0.964 9.759 -22.886 1.00 44.69 118 GLY A CA 1
ATOM 878 C C . GLY A 1 118 ? 0.024 9.630 -24.086 1.00 44.69 118 GLY A C 1
ATOM 879 O O . GLY A 1 118 ? 0.475 9.426 -25.214 1.00 44.69 118 GLY A O 1
ATOM 880 N N . ALA A 1 119 ? -1.284 9.706 -23.837 1.00 40.75 119 ALA A N 1
ATOM 881 C CA . ALA A 1 119 ? -2.303 9.582 -24.872 1.00 40.75 119 ALA A CA 1
ATOM 882 C C . ALA A 1 119 ? -2.045 10.598 -26.004 1.00 40.75 119 ALA A C 1
ATOM 884 O O . ALA A 1 119 ? -2.335 11.783 -25.851 1.00 40.75 119 ALA A O 1
ATOM 885 N N . GLY A 1 120 ? -1.472 10.143 -27.123 1.00 49.81 120 GLY A N 1
ATOM 886 C CA . GLY A 1 120 ? -1.200 10.995 -28.283 1.00 49.81 120 GLY A CA 1
ATOM 887 C C . GLY A 1 120 ? 0.019 10.620 -29.125 1.00 49.81 120 GLY A C 1
ATOM 888 O O . GLY A 1 120 ? 0.006 10.910 -30.319 1.00 49.81 120 GLY A O 1
ATOM 889 N N . ASP A 1 121 ? 1.021 9.940 -28.563 1.00 54.97 121 ASP A N 1
ATOM 890 C CA . ASP A 1 121 ? 2.252 9.619 -29.297 1.00 54.97 121 ASP A CA 1
ATOM 891 C C . ASP A 1 121 ? 2.291 8.141 -29.715 1.00 54.97 121 ASP A C 1
ATOM 893 O O . ASP A 1 121 ? 2.757 7.271 -28.980 1.00 54.97 121 ASP A O 1
ATOM 897 N N . GLU A 1 122 ? 1.830 7.838 -30.933 1.00 62.25 122 GLU A N 1
ATOM 898 C CA . GLU A 1 122 ? 2.150 6.558 -31.574 1.00 62.25 122 GLU A CA 1
ATOM 899 C C . GLU A 1 122 ? 3.615 6.582 -32.027 1.00 62.25 122 GLU A C 1
ATOM 901 O O . GLU A 1 122 ? 3.956 7.014 -33.131 1.00 62.25 122 GLU A O 1
ATOM 906 N N . LEU A 1 123 ? 4.512 6.129 -31.153 1.00 66.62 123 LEU A N 1
ATOM 907 C CA . LEU A 1 123 ? 5.891 5.874 -31.546 1.00 66.62 123 LEU A CA 1
ATOM 908 C C . LEU A 1 123 ? 5.945 4.716 -32.547 1.00 66.62 123 LEU A C 1
ATOM 910 O O . LEU A 1 123 ? 5.324 3.668 -32.373 1.00 66.62 123 LEU A O 1
ATOM 914 N N . THR A 1 124 ? 6.769 4.865 -33.581 1.00 81.00 124 THR A N 1
ATOM 915 C CA . THR A 1 124 ? 7.125 3.729 -34.439 1.00 81.00 124 THR A CA 1
ATOM 916 C C . THR A 1 124 ? 7.864 2.660 -33.621 1.00 81.00 124 THR A C 1
ATOM 918 O O . THR A 1 124 ? 8.545 2.998 -32.646 1.00 81.00 124 THR A O 1
ATOM 921 N N . PRO A 1 125 ? 7.856 1.379 -34.039 1.00 78.31 125 PRO A N 1
ATOM 922 C CA . PRO A 1 125 ? 8.611 0.325 -33.354 1.00 78.31 125 PRO A CA 1
ATOM 923 C C . PRO A 1 125 ? 10.096 0.660 -33.139 1.00 78.31 125 PRO A C 1
ATOM 925 O O . PRO A 1 125 ? 10.685 0.285 -32.130 1.00 78.31 125 PRO A O 1
ATOM 928 N N . GLN A 1 126 ? 10.703 1.407 -34.068 1.00 79.88 126 GLN A N 1
ATOM 929 C CA . GLN A 1 126 ? 12.097 1.837 -33.964 1.00 79.88 126 GLN A CA 1
ATOM 930 C C . GLN A 1 126 ? 12.307 2.906 -32.881 1.00 79.88 126 GLN A C 1
ATOM 932 O O . GLN A 1 126 ? 13.325 2.881 -32.193 1.00 79.88 126 GLN A O 1
ATOM 937 N N . GLN A 1 127 ? 11.360 3.833 -32.722 1.00 78.25 127 GLN A N 1
ATOM 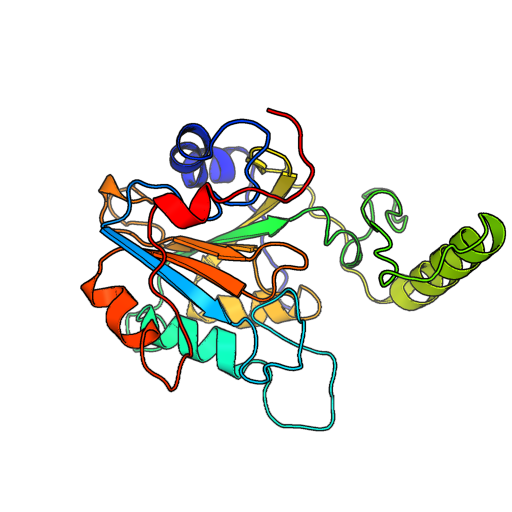938 C CA . GLN A 1 127 ? 11.392 4.846 -31.664 1.00 78.25 127 GLN A CA 1
ATOM 939 C C . GLN A 1 127 ? 11.121 4.223 -30.293 1.00 78.25 127 GLN A C 1
ATOM 941 O O . GLN A 1 127 ? 11.819 4.550 -29.341 1.00 78.25 127 GLN A O 1
ATOM 946 N N . LEU A 1 128 ? 10.188 3.271 -30.215 1.00 71.94 128 LEU A N 1
ATOM 947 C CA . LEU A 1 128 ? 9.934 2.469 -29.015 1.00 71.94 128 LEU A CA 1
ATOM 948 C C . LEU A 1 128 ? 11.199 1.741 -28.548 1.00 71.94 128 LEU A C 1
ATOM 950 O O . LEU A 1 128 ? 11.574 1.812 -27.382 1.00 71.94 128 LEU A O 1
ATOM 954 N N . GLU A 1 129 ? 11.892 1.080 -29.473 1.00 75.25 129 GLU A N 1
ATOM 955 C CA . GLU A 1 129 ? 13.130 0.360 -29.176 1.00 75.25 129 GLU A CA 1
ATOM 956 C C . GLU A 1 129 ? 14.275 1.305 -28.780 1.00 75.25 129 GLU A C 1
ATOM 958 O O . GLU A 1 129 ? 15.080 0.975 -27.908 1.00 75.25 129 GLU A O 1
ATOM 963 N N . ALA A 1 130 ? 14.358 2.488 -29.394 1.00 78.69 130 ALA A N 1
ATOM 964 C CA . ALA A 1 130 ? 15.332 3.504 -29.007 1.00 78.69 130 ALA A CA 1
ATOM 965 C C . ALA A 1 130 ? 15.064 4.037 -27.592 1.00 78.69 130 ALA A C 1
ATOM 967 O O . ALA A 1 130 ? 16.001 4.167 -26.804 1.00 78.69 130 ALA A O 1
ATOM 968 N N . GLU A 1 131 ? 13.799 4.285 -27.257 1.00 73.75 131 GLU A N 1
ATOM 969 C CA . GLU A 1 131 ? 13.396 4.793 -25.948 1.00 73.75 131 GLU A CA 1
ATOM 970 C C . GLU A 1 131 ? 13.580 3.744 -24.850 1.00 73.75 131 GLU A C 1
ATOM 972 O O . GLU A 1 131 ? 14.161 4.041 -23.805 1.00 73.75 131 GLU A O 1
ATOM 977 N N . ARG A 1 132 ? 13.225 2.483 -25.127 1.00 72.69 132 ARG A N 1
ATOM 978 C CA . ARG A 1 132 ? 13.536 1.345 -24.253 1.00 72.69 132 ARG A CA 1
ATOM 979 C C . ARG A 1 132 ? 15.030 1.294 -23.932 1.00 72.69 132 ARG A C 1
ATOM 981 O O . ARG A 1 132 ? 15.402 1.247 -22.764 1.00 72.69 132 ARG A O 1
ATOM 988 N N . ARG A 1 133 ? 15.897 1.365 -24.950 1.00 74.06 133 ARG A N 1
ATOM 989 C CA . ARG A 1 133 ? 17.360 1.360 -24.758 1.00 74.06 133 ARG A CA 1
ATOM 990 C C . ARG A 1 133 ? 17.857 2.564 -23.968 1.00 74.06 133 ARG A C 1
ATOM 992 O O . ARG A 1 133 ? 18.798 2.419 -23.193 1.00 74.06 133 ARG A O 1
ATOM 999 N N . ARG A 1 134 ? 17.264 3.744 -24.173 1.00 76.38 134 ARG A N 1
ATOM 1000 C CA . ARG A 1 134 ? 17.603 4.963 -23.429 1.00 76.38 134 ARG A CA 1
ATOM 1001 C C . ARG A 1 134 ? 17.307 4.782 -21.940 1.00 76.38 134 ARG A C 1
ATOM 1003 O O . ARG A 1 134 ? 18.208 4.990 -21.133 1.00 76.38 134 ARG A O 1
ATOM 1010 N N . ILE A 1 135 ? 16.095 4.341 -21.601 1.00 69.81 135 ILE A N 1
ATOM 1011 C CA . ILE A 1 135 ? 15.654 4.076 -20.220 1.00 69.81 135 ILE A CA 1
ATOM 1012 C C . ILE A 1 135 ? 16.504 2.969 -19.582 1.00 69.81 135 ILE A C 1
ATOM 1014 O O . ILE A 1 135 ? 16.966 3.102 -18.451 1.00 69.81 135 ILE A O 1
ATOM 1018 N N . GLU A 1 136 ? 16.773 1.885 -20.313 1.00 69.81 136 GLU A N 1
ATOM 1019 C CA . GLU A 1 136 ? 17.635 0.799 -19.833 1.00 69.81 136 GLU A CA 1
ATOM 1020 C C . GLU A 1 136 ? 19.057 1.276 -19.540 1.00 69.81 136 GLU A C 1
ATOM 1022 O O . GLU A 1 136 ? 19.616 0.904 -18.513 1.00 69.81 136 GLU A O 1
ATOM 1027 N N . ALA A 1 137 ? 19.636 2.115 -20.402 1.00 71.75 137 ALA A N 1
ATOM 1028 C CA . ALA A 1 137 ? 20.964 2.683 -20.185 1.00 71.75 137 ALA A CA 1
ATOM 1029 C C . ALA A 1 137 ? 20.994 3.664 -19.003 1.00 71.75 137 ALA A C 1
ATOM 1031 O O . ALA A 1 137 ? 21.957 3.662 -18.238 1.00 71.75 137 ALA A O 1
ATOM 1032 N N . GLU A 1 138 ? 19.945 4.472 -18.839 1.00 69.12 138 GLU A N 1
ATOM 1033 C CA . GLU A 1 138 ? 19.788 5.402 -17.719 1.00 69.12 138 GLU A CA 1
ATOM 1034 C C . GLU A 1 138 ? 19.738 4.652 -16.379 1.00 69.12 138 GLU A C 1
ATOM 1036 O O . GLU A 1 138 ? 20.395 5.048 -15.417 1.00 69.12 138 GLU A O 1
ATOM 1041 N N . TRP A 1 139 ? 19.018 3.527 -16.323 1.00 63.84 139 TRP A N 1
ATOM 1042 C CA . TRP A 1 139 ? 18.791 2.784 -15.076 1.00 63.84 139 TRP A CA 1
ATOM 1043 C C . TRP A 1 139 ? 19.746 1.594 -14.876 1.00 63.84 139 TRP A C 1
ATOM 1045 O O . TRP A 1 139 ? 19.698 0.927 -13.840 1.00 63.84 139 TRP A O 1
ATOM 1055 N N . ALA A 1 140 ? 20.651 1.326 -15.826 1.00 65.06 140 ALA A N 1
ATOM 1056 C CA . ALA A 1 140 ? 21.575 0.184 -15.802 1.00 65.06 140 ALA A CA 1
ATOM 1057 C C . ALA A 1 140 ? 22.443 0.111 -14.530 1.00 65.06 140 ALA A C 1
ATOM 1059 O O . ALA A 1 140 ? 22.853 -0.976 -14.114 1.00 65.06 140 ALA A O 1
ATOM 1060 N N . ALA A 1 141 ? 22.733 1.254 -13.901 1.00 64.31 141 ALA A N 1
ATOM 1061 C CA . ALA A 1 141 ? 23.606 1.330 -12.731 1.00 64.31 141 ALA A CA 1
ATOM 1062 C C . ALA A 1 141 ? 22.864 1.424 -11.384 1.00 64.31 141 ALA A C 1
ATOM 1064 O O . ALA A 1 141 ? 23.465 1.104 -10.357 1.00 64.31 141 ALA A O 1
ATOM 1065 N N . SER A 1 142 ? 21.590 1.830 -11.361 1.00 65.75 142 SER A N 1
ATOM 1066 C CA . SER A 1 142 ? 20.898 2.296 -10.145 1.00 65.75 142 SER A CA 1
ATOM 1067 C C . SER A 1 142 ? 19.946 1.285 -9.499 1.00 65.75 142 SER A C 1
ATOM 1069 O O . SER A 1 142 ? 19.536 1.484 -8.361 1.00 65.75 142 SER A O 1
ATOM 1071 N N . ARG A 1 143 ? 19.635 0.163 -10.160 1.00 71.75 143 ARG A N 1
ATOM 1072 C CA . ARG A 1 143 ? 18.633 -0.796 -9.660 1.00 71.75 143 ARG A CA 1
ATOM 1073 C C . ARG A 1 143 ? 19.177 -1.787 -8.619 1.00 71.75 143 ARG A C 1
ATOM 1075 O O . ARG A 1 143 ? 20.245 -2.364 -8.872 1.00 71.75 143 ARG A O 1
ATOM 1082 N N . PRO A 1 144 ? 18.468 -2.074 -7.510 1.00 70.00 144 PRO A N 1
ATOM 1083 C CA . PRO A 1 144 ? 18.710 -3.266 -6.696 1.00 70.00 144 PRO A CA 1
ATOM 1084 C C . PRO A 1 144 ? 18.507 -4.580 -7.481 1.00 70.00 144 PRO A C 1
ATOM 1086 O O . PRO A 1 144 ? 17.767 -4.619 -8.466 1.00 70.00 144 PRO A O 1
ATOM 1089 N N . PRO A 1 145 ? 19.149 -5.688 -7.064 1.00 73.56 145 PRO A N 1
ATOM 1090 C CA . PRO A 1 145 ? 18.827 -7.008 -7.596 1.00 73.56 145 PRO A CA 1
ATOM 1091 C C . PRO A 1 145 ? 17.400 -7.404 -7.210 1.00 73.56 145 PRO A C 1
ATOM 1093 O O . PRO A 1 145 ? 16.934 -7.082 -6.112 1.00 73.56 145 PRO A O 1
ATOM 1096 N N . ARG A 1 146 ? 16.720 -8.125 -8.102 1.00 74.88 146 ARG A N 1
ATOM 1097 C CA . ARG A 1 146 ? 15.402 -8.690 -7.828 1.00 74.88 146 ARG A CA 1
ATOM 1098 C C . ARG A 1 146 ? 15.462 -9.617 -6.614 1.00 74.88 146 ARG A C 1
ATOM 1100 O O . ARG A 1 146 ? 16.435 -10.366 -6.465 1.00 74.88 146 ARG A O 1
ATOM 1107 N N . PRO A 1 147 ? 14.451 -9.574 -5.735 1.00 75.56 147 PRO A N 1
ATOM 1108 C CA . PRO A 1 147 ? 14.425 -10.430 -4.563 1.00 75.56 147 PRO A CA 1
ATOM 1109 C C . PRO A 1 147 ? 14.450 -11.908 -4.962 1.00 75.56 147 PRO A C 1
ATOM 1111 O O . PRO A 1 147 ? 13.714 -12.294 -5.870 1.00 75.56 147 PRO A O 1
ATOM 1114 N N . PRO A 1 148 ? 15.208 -12.771 -4.266 1.00 69.81 148 PRO A N 1
ATOM 1115 C CA . PRO A 1 148 ? 15.103 -14.220 -4.418 1.00 69.81 148 PRO A CA 1
ATOM 1116 C C . PRO A 1 148 ? 13.858 -14.753 -3.679 1.00 69.81 148 PRO A C 1
ATOM 1118 O O . PRO A 1 148 ? 13.942 -15.726 -2.933 1.00 69.81 148 PRO A O 1
ATOM 1121 N N . ALA A 1 149 ? 12.723 -14.069 -3.823 1.00 70.00 149 ALA A N 1
ATOM 1122 C CA . ALA A 1 149 ? 11.459 -14.377 -3.169 1.00 70.00 149 ALA A CA 1
ATOM 1123 C C . ALA A 1 149 ? 10.438 -14.832 -4.214 1.00 70.00 149 ALA A C 1
ATOM 1125 O O . ALA A 1 149 ? 10.425 -14.330 -5.341 1.00 70.00 149 ALA A O 1
ATOM 1126 N N . THR A 1 150 ? 9.583 -15.779 -3.836 1.00 71.62 150 THR A N 1
ATOM 1127 C CA . THR A 1 150 ? 8.381 -16.086 -4.615 1.00 71.62 150 THR A CA 1
ATOM 1128 C C . THR A 1 150 ? 7.441 -14.893 -4.533 1.00 71.62 150 THR A C 1
ATOM 1130 O O . THR A 1 150 ? 7.303 -14.287 -3.471 1.00 71.62 150 THR A O 1
ATOM 1133 N N . THR A 1 151 ? 6.832 -14.533 -5.656 1.00 80.62 151 THR A N 1
ATOM 1134 C CA . THR A 1 151 ? 5.848 -13.460 -5.699 1.00 80.62 151 THR A CA 1
ATOM 1135 C C . THR A 1 151 ? 4.533 -13.934 -5.097 1.00 80.62 151 THR A C 1
ATOM 1137 O O . THR A 1 151 ? 4.103 -15.069 -5.299 1.00 80.62 151 THR A O 1
ATOM 1140 N N . LEU A 1 152 ? 3.886 -13.053 -4.340 1.00 82.06 152 LEU A N 1
ATOM 1141 C CA . LEU A 1 152 ? 2.487 -13.227 -3.995 1.00 82.06 152 LEU A CA 1
ATOM 1142 C C . LEU A 1 152 ? 1.664 -12.991 -5.260 1.00 82.06 152 LEU A C 1
ATOM 1144 O O . LEU A 1 152 ? 1.669 -11.887 -5.813 1.00 82.06 152 LEU A O 1
ATOM 1148 N N . HIS A 1 153 ? 0.950 -14.023 -5.690 1.00 79.81 153 HIS A N 1
ATOM 1149 C CA . HIS A 1 153 ? 0.009 -13.932 -6.793 1.00 79.81 153 HIS A CA 1
ATOM 1150 C C . HIS A 1 153 ? -1.323 -13.411 -6.260 1.00 79.81 153 HIS A C 1
ATOM 1152 O O . HIS A 1 153 ? -2.084 -14.144 -5.634 1.00 79.81 153 HIS A O 1
ATOM 1158 N N . LEU A 1 154 ? -1.599 -12.133 -6.493 1.00 74.75 154 LEU A N 1
ATOM 1159 C CA . LEU A 1 154 ? -2.938 -11.576 -6.327 1.00 74.75 154 LEU A CA 1
ATOM 1160 C C . LEU A 1 154 ? -3.595 -11.495 -7.707 1.00 74.75 154 LEU A C 1
ATOM 1162 O O . LEU A 1 154 ? -2.877 -11.513 -8.718 1.00 74.75 154 LEU A O 1
ATOM 1166 N N . PRO A 1 155 ? -4.936 -11.403 -7.799 1.00 66.81 155 PRO A N 1
ATOM 1167 C CA . PRO A 1 155 ? -5.590 -11.182 -9.076 1.00 66.81 155 PRO A CA 1
ATOM 1168 C C . PRO A 1 155 ? -4.861 -10.103 -9.874 1.00 66.81 155 PRO A C 1
ATOM 1170 O O . PRO A 1 155 ? -4.540 -9.029 -9.366 1.00 66.81 155 PRO A O 1
ATOM 1173 N N . HIS A 1 156 ? -4.578 -10.432 -11.132 1.00 60.34 156 HIS A N 1
ATOM 1174 C CA . HIS A 1 156 ? -3.959 -9.564 -12.130 1.00 60.34 156 HIS A CA 1
ATOM 1175 C C . HIS A 1 156 ? -2.468 -9.282 -12.008 1.00 60.34 156 HIS A C 1
ATOM 1177 O O . HIS A 1 156 ? -1.912 -8.885 -13.037 1.00 60.34 156 HIS A O 1
ATOM 1183 N N . ARG A 1 157 ? -1.834 -9.412 -10.833 1.00 75.38 157 ARG A N 1
ATOM 1184 C CA . ARG A 1 157 ? -0.484 -8.879 -10.592 1.00 75.38 157 ARG A CA 1
ATOM 1185 C C . ARG A 1 157 ? 0.297 -9.641 -9.515 1.00 75.38 157 ARG A C 1
ATOM 1187 O O . ARG A 1 157 ? -0.193 -9.908 -8.419 1.00 75.38 157 ARG A O 1
ATOM 1194 N N . ASP A 1 158 ? 1.573 -9.842 -9.808 1.00 80.50 158 ASP A N 1
ATOM 1195 C CA . ASP A 1 158 ? 2.546 -10.443 -8.902 1.00 80.50 158 ASP A CA 1
ATOM 1196 C C . ASP A 1 158 ? 3.180 -9.396 -7.992 1.00 80.50 158 ASP A C 1
ATOM 1198 O O . ASP A 1 158 ? 3.514 -8.298 -8.436 1.00 80.50 158 ASP A O 1
ATOM 1202 N N . HIS A 1 159 ? 3.367 -9.721 -6.717 1.00 83.50 159 HIS A N 1
ATOM 1203 C CA . HIS A 1 159 ? 3.903 -8.781 -5.741 1.00 83.50 159 HIS A CA 1
ATOM 1204 C C . HIS A 1 159 ? 5.092 -9.343 -4.969 1.00 83.50 159 HIS A C 1
ATOM 1206 O O . HIS A 1 159 ? 5.077 -10.491 -4.527 1.00 83.50 159 HIS A O 1
ATOM 1212 N N . TYR A 1 160 ? 6.097 -8.501 -4.732 1.00 87.44 160 TYR A N 1
ATOM 1213 C CA . TYR A 1 160 ? 7.158 -8.782 -3.770 1.00 87.44 160 TYR A CA 1
ATOM 1214 C C . TYR A 1 160 ? 6.728 -8.352 -2.381 1.00 87.44 160 TYR A C 1
ATOM 1216 O O . TYR A 1 160 ? 6.407 -7.183 -2.165 1.00 87.44 160 TYR A O 1
ATOM 1224 N N . THR A 1 161 ? 6.750 -9.290 -1.444 1.00 90.56 161 THR A N 1
ATOM 1225 C CA . THR A 1 161 ? 6.293 -9.098 -0.071 1.00 90.56 161 THR A CA 1
ATOM 1226 C C . THR A 1 161 ? 7.471 -8.953 0.882 1.00 90.56 161 THR A C 1
ATOM 1228 O O . THR A 1 161 ? 8.521 -9.589 0.736 1.00 90.56 161 THR A O 1
ATOM 1231 N N . TRP A 1 162 ? 7.313 -8.092 1.876 1.00 93.12 162 TRP A N 1
ATOM 1232 C CA . TRP A 1 162 ? 8.236 -8.002 2.993 1.00 93.12 162 TRP A CA 1
ATOM 1233 C C . TRP A 1 162 ? 7.512 -7.578 4.260 1.00 93.12 162 TRP A C 1
ATOM 1235 O O . TRP A 1 162 ? 6.544 -6.814 4.239 1.00 93.12 162 TRP A O 1
ATOM 1245 N N . THR A 1 163 ? 8.041 -8.036 5.384 1.00 92.81 163 THR A N 1
ATOM 1246 C CA . THR A 1 163 ? 7.570 -7.649 6.706 1.00 92.81 163 THR A CA 1
ATOM 1247 C C . THR A 1 163 ? 8.553 -6.670 7.339 1.00 92.81 163 THR A C 1
ATOM 1249 O O . THR A 1 163 ? 9.765 -6.902 7.380 1.00 92.81 163 THR A O 1
ATOM 1252 N N . THR A 1 164 ? 8.033 -5.556 7.847 1.00 92.94 164 THR A N 1
ATOM 1253 C CA . THR A 1 164 ? 8.823 -4.477 8.451 1.00 92.94 164 THR A CA 1
ATOM 1254 C C . THR A 1 164 ? 8.159 -3.944 9.715 1.00 92.94 164 THR A C 1
ATOM 1256 O O . THR A 1 164 ? 7.163 -4.491 10.187 1.00 92.94 164 THR A O 1
ATOM 1259 N N . THR A 1 165 ? 8.716 -2.885 10.296 1.00 91.81 165 THR A N 1
ATOM 1260 C CA . THR A 1 165 ? 8.057 -2.121 11.357 1.00 91.81 165 THR A CA 1
ATOM 1261 C C . THR A 1 165 ? 7.721 -0.718 10.874 1.00 91.81 165 THR A C 1
ATOM 1263 O O . THR A 1 165 ? 8.374 -0.189 9.969 1.00 91.81 165 THR A O 1
ATOM 1266 N N . ALA A 1 166 ? 6.721 -0.085 11.483 1.00 86.88 166 ALA A N 1
ATOM 1267 C CA . ALA A 1 166 ? 6.346 1.291 11.163 1.00 86.88 166 ALA A CA 1
ATOM 1268 C C . ALA A 1 166 ? 7.541 2.261 11.214 1.00 86.88 166 ALA A C 1
ATOM 1270 O O . ALA A 1 166 ? 7.715 3.078 10.308 1.00 86.88 166 ALA A O 1
ATOM 1271 N N . GLY A 1 167 ? 8.416 2.132 12.217 1.00 85.62 167 GLY A N 1
ATOM 1272 C CA . GLY A 1 167 ? 9.628 2.947 12.333 1.00 85.62 167 GLY A CA 1
ATOM 1273 C C . GLY A 1 167 ? 10.677 2.677 11.247 1.00 85.62 167 GLY A C 1
ATOM 1274 O O . GLY A 1 167 ? 11.513 3.540 10.976 1.00 85.62 167 GLY A O 1
ATOM 1275 N N . ARG A 1 168 ? 10.641 1.503 10.603 1.00 89.00 168 ARG A N 1
ATOM 1276 C CA . ARG A 1 168 ? 11.581 1.098 9.545 1.00 89.00 168 ARG A CA 1
ATOM 1277 C C . ARG A 1 168 ? 11.077 1.341 8.130 1.00 89.00 168 ARG A C 1
ATOM 1279 O O . ARG A 1 168 ? 11.909 1.483 7.237 1.00 89.00 168 ARG A O 1
ATOM 1286 N N . LEU A 1 169 ? 9.766 1.463 7.931 1.00 87.62 169 LEU A N 1
ATOM 1287 C CA . LEU A 1 169 ? 9.148 1.580 6.609 1.00 87.62 169 LEU A CA 1
ATOM 1288 C C . LEU A 1 169 ? 9.794 2.665 5.728 1.00 87.62 169 LEU A C 1
ATOM 1290 O O . LEU A 1 169 ? 10.024 2.451 4.543 1.00 87.62 169 LEU A O 1
ATOM 1294 N N . ARG A 1 170 ? 10.178 3.809 6.306 1.00 83.44 170 ARG A N 1
ATOM 1295 C CA . ARG A 1 170 ? 10.872 4.884 5.571 1.00 83.44 170 ARG A CA 1
ATOM 1296 C C . ARG A 1 170 ? 12.220 4.464 4.989 1.00 83.44 170 ARG A C 1
ATOM 1298 O O . ARG A 1 170 ? 12.572 4.877 3.888 1.00 83.44 170 ARG A O 1
ATOM 1305 N N . ALA A 1 171 ? 12.998 3.693 5.745 1.00 84.75 171 ALA A N 1
ATOM 1306 C CA . ALA A 1 171 ? 14.291 3.206 5.278 1.00 84.75 171 ALA A CA 1
ATOM 1307 C C . ALA A 1 171 ? 14.111 2.185 4.145 1.00 84.75 171 ALA A C 1
ATOM 1309 O O . ALA A 1 171 ? 14.895 2.177 3.195 1.00 84.75 171 ALA A O 1
ATOM 1310 N N . ASP A 1 172 ? 13.048 1.382 4.218 1.00 86.81 172 ASP A N 1
ATOM 1311 C CA . ASP A 1 172 ? 12.690 0.427 3.172 1.00 86.81 172 ASP A CA 1
ATOM 1312 C C . ASP A 1 172 ? 12.293 1.159 1.881 1.00 86.81 172 ASP A C 1
ATOM 1314 O O . ASP A 1 172 ? 12.873 0.886 0.836 1.00 86.81 172 ASP A O 1
ATOM 1318 N N . VAL A 1 173 ? 11.428 2.177 1.953 1.00 82.94 173 VAL A N 1
ATOM 1319 C CA . VAL A 1 173 ? 11.087 3.044 0.802 1.00 82.94 173 VAL A CA 1
ATOM 1320 C C . VAL A 1 173 ? 12.331 3.676 0.170 1.00 82.94 173 VAL A C 1
ATOM 1322 O O . VAL A 1 173 ? 12.453 3.733 -1.051 1.00 82.94 173 VAL A O 1
ATOM 1325 N N . GLY A 1 174 ? 13.300 4.110 0.981 1.00 78.81 174 GLY A N 1
ATOM 1326 C CA . GLY A 1 174 ? 14.577 4.623 0.471 1.00 78.81 174 GLY A CA 1
ATOM 1327 C C . GLY A 1 174 ? 15.405 3.584 -0.301 1.00 78.81 174 GLY A C 1
ATOM 1328 O O . GLY A 1 174 ? 16.238 3.958 -1.119 1.00 78.81 174 GLY A O 1
ATOM 1329 N N . THR A 1 175 ? 15.177 2.290 -0.062 1.00 79.75 175 THR A N 1
ATOM 1330 C CA . THR A 1 175 ? 15.799 1.176 -0.803 1.00 79.75 175 THR A CA 1
ATOM 1331 C C . THR A 1 175 ? 15.059 0.869 -2.111 1.00 79.75 175 THR A C 1
ATOM 1333 O O . THR A 1 175 ? 15.644 0.281 -3.017 1.00 79.75 175 THR A O 1
ATOM 1336 N N . LEU A 1 176 ? 13.798 1.290 -2.226 1.00 77.81 176 LEU A N 1
ATOM 1337 C CA . LEU A 1 176 ? 12.932 1.123 -3.397 1.00 77.81 176 LEU A CA 1
ATOM 1338 C C . LEU A 1 176 ? 13.000 2.334 -4.338 1.00 77.81 176 LEU A C 1
ATOM 1340 O O . LEU A 1 176 ? 12.002 2.679 -4.948 1.00 77.81 176 LEU A O 1
ATOM 1344 N N . ASP A 1 177 ? 14.134 3.037 -4.390 1.00 72.06 177 ASP A N 1
ATOM 1345 C CA . ASP A 1 177 ? 14.331 4.248 -5.210 1.00 72.06 177 ASP A CA 1
ATOM 1346 C C . ASP A 1 177 ? 13.233 5.325 -5.033 1.00 72.06 177 ASP A C 1
ATOM 1348 O O . ASP A 1 177 ? 12.921 6.105 -5.930 1.00 72.06 177 ASP A O 1
ATOM 1352 N N . GLY A 1 178 ? 12.622 5.372 -3.843 1.00 68.81 178 GLY A N 1
ATOM 1353 C CA . GLY A 1 178 ? 11.568 6.331 -3.529 1.00 68.81 178 GLY A CA 1
ATOM 1354 C C . GLY A 1 178 ? 10.152 5.923 -3.921 1.00 68.81 178 GLY A C 1
ATOM 1355 O O . GLY A 1 178 ? 9.249 6.741 -3.772 1.00 68.81 178 GLY A O 1
ATOM 1356 N N . PHE A 1 179 ? 9.921 4.685 -4.351 1.00 76.56 179 PHE A N 1
ATOM 1357 C CA . PHE A 1 179 ? 8.571 4.148 -4.502 1.00 76.56 179 PHE A CA 1
ATOM 1358 C C . PHE A 1 179 ? 8.026 3.646 -3.157 1.00 76.56 179 PHE A C 1
ATOM 1360 O O . PHE A 1 179 ? 8.711 2.958 -2.394 1.00 76.56 179 PHE A O 1
ATOM 1367 N N . SER A 1 180 ? 6.775 3.992 -2.844 1.00 80.88 180 SER A N 1
ATOM 1368 C CA . SER A 1 180 ? 6.061 3.444 -1.689 1.00 80.88 180 SER A CA 1
ATOM 1369 C C . SER A 1 180 ? 5.548 2.023 -1.970 1.00 80.88 180 SER A C 1
ATOM 1371 O O . SER A 1 180 ? 5.335 1.671 -3.130 1.00 80.88 180 SER A O 1
ATOM 1373 N N . PRO A 1 181 ? 5.283 1.203 -0.934 1.00 86.69 181 PRO A N 1
ATOM 1374 C CA . PRO A 1 181 ? 4.606 -0.077 -1.125 1.00 86.69 181 PRO A CA 1
ATOM 1375 C C . PRO A 1 181 ? 3.220 0.128 -1.745 1.00 86.69 181 PRO A C 1
ATOM 1377 O O . PRO A 1 181 ? 2.531 1.088 -1.394 1.00 86.69 181 PRO A O 1
ATOM 1380 N N . THR A 1 182 ? 2.792 -0.803 -2.596 1.00 85.50 182 THR A N 1
ATOM 1381 C CA . THR A 1 182 ? 1.442 -0.797 -3.170 1.00 85.50 182 THR A CA 1
ATOM 1382 C C . THR A 1 182 ? 0.409 -1.284 -2.177 1.00 85.50 182 THR A C 1
ATOM 1384 O O . THR A 1 182 ? -0.690 -0.760 -2.179 1.00 85.50 182 THR A O 1
ATOM 1387 N N . ILE A 1 183 ? 0.737 -2.237 -1.303 1.00 88.81 183 ILE A N 1
ATOM 1388 C CA . ILE A 1 183 ? -0.197 -2.754 -0.294 1.00 88.81 183 ILE A CA 1
ATOM 1389 C C . ILE A 1 183 ? 0.478 -2.718 1.065 1.00 88.81 183 ILE A C 1
ATOM 1391 O O . ILE A 1 183 ? 1.619 -3.166 1.193 1.00 88.81 183 ILE A O 1
ATOM 1395 N N . VAL A 1 184 ? -0.221 -2.210 2.081 1.00 91.25 184 VAL A N 1
ATOM 1396 C CA . VAL A 1 184 ? 0.225 -2.284 3.479 1.00 91.25 184 VAL A CA 1
ATOM 1397 C C . VAL A 1 184 ? -0.949 -2.543 4.403 1.00 91.25 184 VAL A C 1
ATOM 1399 O O . VAL A 1 184 ? -2.019 -1.951 4.262 1.00 91.25 184 VAL A O 1
ATOM 1402 N N . PHE A 1 185 ? -0.715 -3.398 5.391 1.00 91.38 185 PHE A N 1
ATOM 1403 C CA . PHE A 1 185 ? -1.606 -3.612 6.525 1.00 91.38 185 PHE A CA 1
ATOM 1404 C C . PHE A 1 185 ? -0.795 -4.005 7.772 1.00 91.38 185 PHE A C 1
ATOM 1406 O O . PHE A 1 185 ? 0.336 -4.492 7.655 1.00 91.38 185 PHE A O 1
ATOM 1413 N N . PRO A 1 186 ? -1.327 -3.794 8.988 1.00 89.81 186 PRO A N 1
ATOM 1414 C CA . PRO A 1 186 ? -0.634 -4.166 10.209 1.00 89.81 186 PRO A CA 1
ATOM 1415 C C . PRO A 1 186 ? -0.738 -5.675 10.456 1.00 89.81 186 PRO A C 1
ATOM 1417 O O . PRO A 1 186 ? -1.775 -6.295 10.201 1.00 89.81 186 PRO A O 1
ATOM 1420 N N . ALA A 1 187 ? 0.316 -6.256 11.024 1.00 85.62 187 ALA A N 1
ATOM 1421 C CA . ALA A 1 187 ? 0.220 -7.565 11.652 1.00 85.62 187 ALA A CA 1
ATOM 1422 C C . ALA A 1 187 ? -0.632 -7.434 12.923 1.00 85.62 187 ALA A C 1
ATOM 1424 O O . ALA A 1 187 ? -0.361 -6.577 13.773 1.00 85.62 187 ALA A O 1
ATOM 1425 N N . ASP A 1 188 ? -1.656 -8.269 13.068 1.00 71.44 188 ASP A N 1
ATOM 1426 C CA . ASP A 1 188 ? -2.423 -8.339 14.310 1.00 71.44 188 ASP A CA 1
ATOM 1427 C C . ASP A 1 188 ? -1.758 -9.337 15.278 1.00 71.44 188 ASP A C 1
ATOM 1429 O O . ASP A 1 188 ? -1.506 -10.482 14.886 1.00 71.44 188 ASP A O 1
ATOM 1433 N N . PRO A 1 189 ? -1.485 -8.974 16.548 1.00 52.25 189 PRO A N 1
ATOM 1434 C CA . PRO A 1 189 ? -1.047 -9.932 17.566 1.00 52.25 189 PRO A CA 1
ATOM 1435 C C . PRO A 1 189 ? -2.000 -11.126 17.774 1.00 52.25 189 PRO A C 1
ATOM 1437 O O . PRO A 1 189 ? -1.558 -12.145 18.305 1.00 52.25 189 PRO A O 1
ATOM 1440 N N . ALA A 1 190 ? -3.274 -11.038 17.364 1.00 47.16 190 ALA A N 1
ATOM 1441 C CA . ALA A 1 190 ? -4.236 -12.147 17.401 1.00 47.16 190 ALA A CA 1
ATOM 1442 C C . ALA A 1 190 ? -4.241 -13.038 16.137 1.00 47.16 190 ALA A C 1
ATOM 1444 O O . ALA A 1 190 ? -5.031 -13.979 16.059 1.00 47.16 190 ALA A O 1
ATOM 1445 N N . GLY A 1 191 ? -3.362 -12.778 15.161 1.00 47.69 191 GLY A N 1
ATOM 1446 C CA . GLY A 1 191 ? -3.203 -13.597 13.953 1.00 47.69 191 GLY A CA 1
ATOM 1447 C C . GLY A 1 191 ? -4.220 -13.330 12.837 1.00 47.69 191 GLY A C 1
ATOM 1448 O O . GLY A 1 191 ? -4.222 -14.054 11.847 1.00 47.69 191 GLY A O 1
ATOM 1449 N N . GLY A 1 192 ? -5.074 -12.312 12.971 1.00 57.44 192 GLY A N 1
ATOM 1450 C CA . GLY A 1 192 ? -5.995 -11.888 11.919 1.00 57.44 192 GLY A CA 1
ATOM 1451 C C . GLY A 1 192 ? -5.615 -10.524 11.360 1.00 57.44 192 GLY A C 1
ATOM 1452 O O . GLY A 1 192 ? -5.938 -9.508 11.952 1.00 57.44 192 GLY A O 1
ATOM 1453 N N . SER A 1 193 ? -4.978 -10.464 10.198 1.00 66.12 193 SER A N 1
ATOM 1454 C CA . SER A 1 193 ? -4.971 -9.231 9.408 1.00 66.12 193 SER A CA 1
ATOM 1455 C C . SER A 1 193 ? -6.247 -9.211 8.558 1.00 66.12 193 SER A C 1
ATOM 1457 O O . SER A 1 193 ? -6.641 -10.240 8.021 1.00 66.12 193 SER A O 1
ATOM 1459 N N . GLY A 1 194 ? -6.958 -8.081 8.500 1.00 73.25 194 GLY A N 1
ATOM 1460 C CA . GLY A 1 194 ? -8.142 -7.925 7.647 1.00 73.25 194 GLY A CA 1
ATOM 1461 C C . GLY A 1 194 ? -9.399 -7.391 8.345 1.00 73.25 194 GLY A C 1
ATOM 1462 O O . GLY A 1 194 ? -9.375 -7.059 9.534 1.00 73.25 194 GLY A O 1
ATOM 1463 N N . PRO A 1 195 ? -10.519 -7.285 7.608 1.00 70.25 195 PRO A N 1
ATOM 1464 C CA . PRO A 1 195 ? -11.696 -6.567 8.084 1.00 70.25 195 PRO A CA 1
ATOM 1465 C C . PRO A 1 195 ? -12.356 -7.184 9.318 1.00 70.25 195 PRO A C 1
ATOM 1467 O O . PRO A 1 195 ? -12.773 -6.468 10.224 1.00 70.25 195 PRO A O 1
ATOM 1470 N N . ALA A 1 196 ? -12.398 -8.518 9.390 1.00 72.69 196 ALA A N 1
ATOM 1471 C CA . ALA A 1 196 ? -12.989 -9.239 10.517 1.00 72.69 196 ALA A CA 1
ATOM 1472 C C . ALA A 1 196 ? -12.238 -9.013 11.844 1.00 72.69 196 ALA A C 1
ATOM 1474 O O . ALA A 1 196 ? -12.825 -9.167 12.911 1.00 72.69 196 ALA A O 1
ATOM 1475 N N . ALA A 1 197 ? -10.961 -8.629 11.777 1.00 73.75 197 ALA A N 1
ATOM 1476 C CA . ALA A 1 197 ? -10.132 -8.314 12.936 1.00 73.75 197 ALA A CA 1
ATOM 1477 C C . ALA A 1 197 ? -10.156 -6.819 13.311 1.00 73.75 197 ALA A C 1
ATOM 1479 O O . ALA A 1 197 ? -9.472 -6.396 14.239 1.00 73.75 197 ALA A O 1
ATOM 1480 N N . GLY A 1 198 ? -10.923 -5.991 12.590 1.00 71.62 198 GLY A N 1
ATOM 1481 C CA . GLY A 1 198 ? -10.911 -4.537 12.780 1.00 71.62 198 GLY A CA 1
ATOM 1482 C C . GLY A 1 198 ? -9.589 -3.883 12.363 1.00 71.62 198 GLY A C 1
ATOM 1483 O O . GLY A 1 198 ? -9.269 -2.787 12.824 1.00 71.62 198 GLY A O 1
ATOM 1484 N N . GLY A 1 199 ? -8.808 -4.562 11.514 1.00 85.56 199 GLY A N 1
ATOM 1485 C CA . GLY A 1 199 ? -7.590 -4.018 10.926 1.00 85.56 199 GLY A CA 1
ATOM 1486 C C . GLY A 1 199 ? -7.881 -2.956 9.864 1.00 85.56 199 GLY A C 1
ATOM 1487 O O . GLY A 1 199 ? -9.030 -2.607 9.596 1.00 85.56 199 GLY A O 1
ATOM 1488 N N . TRP A 1 200 ? -6.824 -2.467 9.225 1.00 88.56 200 TRP A N 1
ATOM 1489 C CA . TRP A 1 200 ? -6.907 -1.605 8.048 1.00 88.56 200 TRP A CA 1
ATOM 1490 C C . TRP A 1 200 ? -5.997 -2.143 6.948 1.00 88.56 200 TRP A C 1
ATOM 1492 O O . TRP A 1 200 ? -5.049 -2.876 7.227 1.00 88.56 200 TRP A O 1
ATOM 1502 N N . LEU A 1 201 ? -6.286 -1.774 5.708 1.00 89.56 201 LEU A N 1
ATOM 1503 C CA . LEU A 1 201 ? -5.463 -2.064 4.542 1.00 89.56 201 LEU A CA 1
ATOM 1504 C C . LEU A 1 201 ? -5.448 -0.829 3.650 1.00 89.56 201 LEU A C 1
ATOM 1506 O O . LEU A 1 201 ? -6.504 -0.244 3.410 1.00 89.56 201 LEU A O 1
ATOM 1510 N N . TRP A 1 202 ? -4.273 -0.454 3.153 1.00 89.62 202 TRP A N 1
ATOM 1511 C CA . TRP A 1 202 ? -4.178 0.463 2.025 1.00 89.62 202 TRP A CA 1
ATOM 1512 C C . TRP A 1 202 ? -3.809 -0.280 0.752 1.00 89.62 202 TRP A C 1
ATOM 1514 O O . TRP A 1 202 ? -3.130 -1.310 0.800 1.00 89.62 202 TRP A O 1
ATOM 1524 N N . HIS A 1 203 ? -4.189 0.297 -0.379 1.00 86.75 203 HIS A N 1
ATOM 1525 C CA . HIS A 1 203 ? -3.757 -0.124 -1.694 1.00 86.75 203 HIS A CA 1
ATOM 1526 C C . HIS A 1 203 ? -3.549 1.085 -2.614 1.00 86.75 203 HIS A C 1
ATOM 1528 O O . HIS A 1 203 ? -4.453 1.895 -2.810 1.00 86.75 203 HIS A O 1
ATOM 1534 N N . SER A 1 204 ? -2.378 1.174 -3.235 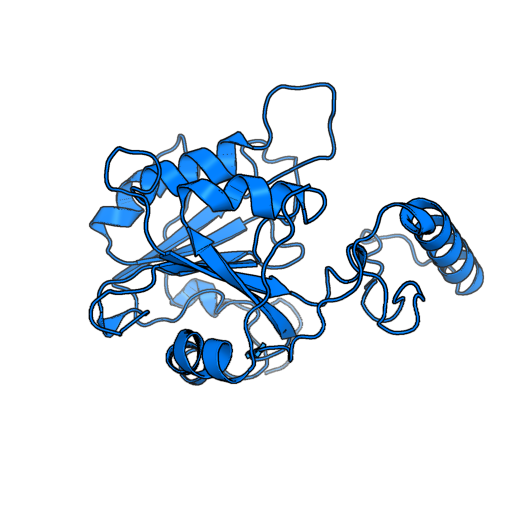1.00 80.44 204 SER A N 1
ATOM 1535 C CA . SER A 1 204 ? -2.038 2.153 -4.268 1.00 80.44 204 SER A CA 1
ATOM 1536 C C . SER A 1 204 ? -1.952 1.439 -5.615 1.00 80.44 204 SER A C 1
ATOM 1538 O O . SER A 1 204 ? -1.177 0.495 -5.778 1.00 80.44 204 SER A O 1
ATOM 1540 N N . GLU A 1 205 ? -2.771 1.861 -6.576 1.00 70.31 205 GLU A N 1
ATOM 1541 C CA . GLU A 1 205 ? -2.697 1.352 -7.948 1.00 70.31 205 GLU A CA 1
ATOM 1542 C C . GLU A 1 205 ? -1.465 1.916 -8.672 1.00 70.31 205 GLU A C 1
ATOM 1544 O O . GLU A 1 205 ? -1.078 3.064 -8.438 1.00 70.31 205 GLU A O 1
ATOM 1549 N N . ILE A 1 206 ? -0.873 1.145 -9.593 1.00 64.19 206 ILE A N 1
ATOM 1550 C CA . ILE A 1 206 ? 0.067 1.737 -10.549 1.00 64.19 206 ILE A CA 1
ATOM 1551 C C . ILE A 1 206 ? -0.668 2.714 -11.469 1.00 64.19 206 ILE A C 1
ATOM 1553 O O . ILE A 1 206 ? -1.792 2.457 -11.879 1.00 64.19 206 ILE A O 1
ATOM 1557 N N . ASP A 1 207 ? -0.049 3.859 -11.751 1.00 61.12 207 ASP A N 1
ATOM 1558 C CA . ASP A 1 207 ? -0.628 4.965 -12.524 1.00 61.12 207 ASP A CA 1
ATOM 1559 C C . ASP A 1 207 ? -1.917 5.558 -11.923 1.00 61.12 207 ASP A C 1
ATOM 1561 O O . ASP A 1 207 ? -2.490 6.515 -12.453 1.00 61.12 207 ASP A O 1
ATOM 1565 N N . GLY A 1 208 ? -2.318 5.066 -10.747 1.00 66.88 208 GLY A N 1
ATOM 1566 C CA . GLY A 1 208 ? -3.351 5.643 -9.916 1.00 66.88 208 GLY A CA 1
ATOM 1567 C C . GLY A 1 208 ? -2.859 6.936 -9.282 1.00 66.88 208 GLY A C 1
ATOM 1568 O O . GLY A 1 208 ? -1.770 7.017 -8.718 1.00 66.88 208 GLY A O 1
ATOM 1569 N N . ARG A 1 209 ? -3.706 7.966 -9.310 1.00 75.56 209 ARG A N 1
ATOM 1570 C CA . ARG A 1 209 ? -3.446 9.240 -8.611 1.00 75.56 209 ARG A CA 1
ATOM 1571 C C . ARG A 1 209 ? -3.792 9.179 -7.126 1.00 75.56 209 ARG A C 1
ATOM 1573 O O . ARG A 1 209 ? -3.678 10.184 -6.420 1.00 75.56 209 ARG A O 1
ATOM 1580 N N . ARG A 1 210 ? -4.306 8.037 -6.673 1.00 80.50 210 ARG A N 1
ATOM 1581 C CA . ARG A 1 210 ? -4.911 7.873 -5.361 1.00 80.50 210 ARG A CA 1
ATOM 1582 C C . ARG A 1 210 ? -4.528 6.546 -4.726 1.00 80.50 210 ARG A C 1
ATOM 1584 O O . ARG A 1 210 ? -4.234 5.571 -5.413 1.00 80.50 210 ARG A O 1
ATOM 1591 N N . THR A 1 211 ? -4.548 6.553 -3.404 1.00 85.62 211 THR A N 1
ATOM 1592 C CA . THR A 1 211 ? -4.414 5.382 -2.550 1.00 85.62 211 THR A CA 1
ATOM 1593 C C . THR A 1 211 ? -5.752 5.147 -1.873 1.00 85.62 211 THR A C 1
ATOM 1595 O O . THR A 1 211 ? -6.306 6.049 -1.245 1.00 85.62 211 THR A O 1
ATOM 1598 N N . GLU A 1 212 ? -6.259 3.931 -1.997 1.00 87.31 212 GLU A N 1
ATOM 1599 C CA . GLU A 1 212 ? -7.483 3.490 -1.345 1.00 87.31 212 GLU A CA 1
ATOM 1600 C C . GLU A 1 212 ? -7.160 2.881 0.008 1.00 87.31 212 GLU A C 1
ATOM 1602 O O . GLU A 1 212 ? -6.183 2.149 0.154 1.00 87.31 212 GLU A O 1
ATOM 1607 N N . ILE A 1 213 ? -7.972 3.181 1.015 1.00 89.25 213 ILE A N 1
ATOM 1608 C CA . ILE A 1 213 ? -7.765 2.710 2.381 1.00 89.25 213 ILE A CA 1
ATOM 1609 C C . ILE A 1 213 ? -9.092 2.211 2.931 1.00 89.25 213 ILE A C 1
ATOM 1611 O O . ILE A 1 213 ? -10.077 2.944 2.936 1.00 89.25 213 ILE A O 1
ATOM 1615 N N . GLY A 1 214 ? -9.108 0.981 3.435 1.00 87.81 214 GLY A N 1
ATOM 1616 C CA . GLY A 1 214 ? -10.236 0.409 4.166 1.00 87.81 214 GLY A CA 1
ATOM 1617 C C . GLY A 1 214 ? -9.861 0.142 5.612 1.00 87.81 214 GLY A C 1
ATOM 1618 O O . GLY A 1 214 ? -8.735 -0.254 5.909 1.00 87.81 214 GLY A O 1
ATOM 1619 N N . GLY A 1 215 ? -10.794 0.374 6.528 1.00 89.19 215 GLY A N 1
ATOM 1620 C CA . GLY A 1 215 ? -10.559 0.221 7.960 1.00 89.19 215 GLY A CA 1
ATOM 1621 C C . GLY A 1 215 ? -11.746 0.667 8.811 1.00 89.19 215 GLY A C 1
ATOM 1622 O O . GLY A 1 215 ? -12.831 0.910 8.277 1.00 89.19 215 GLY A O 1
ATOM 1623 N N . PRO A 1 216 ? -11.555 0.786 10.137 1.00 90.12 216 PRO A N 1
ATOM 1624 C CA . PRO A 1 216 ? -12.562 1.328 11.042 1.00 90.12 216 PRO A CA 1
ATOM 1625 C C . PRO A 1 216 ? -12.898 2.782 10.698 1.00 90.12 216 PRO A C 1
ATOM 1627 O O . PRO A 1 216 ? -11.992 3.595 10.488 1.00 90.12 216 PRO A O 1
ATOM 1630 N N . ALA A 1 217 ? -14.179 3.155 10.719 1.00 90.62 217 ALA A N 1
ATOM 1631 C CA . ALA A 1 217 ? -14.612 4.500 10.318 1.00 90.62 217 ALA A CA 1
ATOM 1632 C C . ALA A 1 217 ? -13.964 5.600 11.174 1.00 90.62 217 ALA A C 1
ATOM 1634 O O . ALA A 1 217 ? -13.535 6.633 10.662 1.00 90.62 217 ALA A O 1
ATOM 1635 N N . ALA A 1 218 ? -13.817 5.348 12.478 1.00 91.50 218 ALA A N 1
ATOM 1636 C CA . ALA A 1 218 ? -13.165 6.275 13.400 1.00 91.50 218 ALA A CA 1
ATOM 1637 C C . ALA A 1 218 ? -11.675 6.501 13.080 1.00 91.50 218 ALA A C 1
ATOM 1639 O O . ALA A 1 218 ? -11.175 7.604 13.290 1.00 91.50 218 ALA A O 1
ATOM 1640 N N . LEU A 1 219 ? -10.979 5.479 12.565 1.00 90.69 219 LEU A N 1
ATOM 1641 C CA . LEU A 1 219 ? -9.577 5.590 12.155 1.00 90.69 219 LEU A CA 1
ATOM 1642 C C . LEU A 1 219 ? -9.440 6.428 10.880 1.00 90.69 219 LEU A C 1
ATOM 1644 O O . LEU A 1 219 ? -8.509 7.219 10.768 1.00 90.69 219 LEU A O 1
ATOM 1648 N N . LEU A 1 220 ? -10.366 6.261 9.931 1.00 91.62 220 LEU A N 1
ATOM 1649 C CA . LEU A 1 220 ? -10.289 6.905 8.617 1.00 91.62 220 LEU A CA 1
ATOM 1650 C C . LEU A 1 220 ? -10.912 8.305 8.569 1.00 91.62 220 LEU A C 1
ATOM 1652 O O . LEU A 1 220 ? -10.595 9.077 7.667 1.00 91.62 220 LEU A O 1
ATOM 1656 N N . ALA A 1 221 ? -11.746 8.679 9.542 1.00 94.31 221 ALA A N 1
ATOM 1657 C CA . ALA A 1 221 ? -12.402 9.987 9.594 1.00 94.31 221 ALA A CA 1
ATOM 1658 C C . ALA A 1 221 ? -11.466 11.204 9.377 1.00 94.31 221 ALA A C 1
ATOM 1660 O O . ALA A 1 221 ? -11.874 12.132 8.674 1.00 94.31 221 ALA A O 1
ATOM 1661 N N . PRO A 1 222 ? -10.215 11.241 9.892 1.00 94.19 222 PRO A N 1
ATOM 1662 C CA . PRO A 1 222 ? -9.298 12.358 9.637 1.00 94.19 222 PRO A CA 1
ATOM 1663 C C . PRO A 1 222 ? -8.910 12.539 8.159 1.00 94.19 222 PRO A C 1
ATOM 1665 O O . PRO A 1 222 ? -8.596 13.657 7.742 1.00 94.19 222 PRO A O 1
ATOM 1668 N N . LEU A 1 223 ? -8.958 11.472 7.355 1.00 91.44 223 LEU A N 1
ATOM 1669 C CA . LEU A 1 223 ? -8.623 11.502 5.926 1.00 91.44 223 LEU A CA 1
ATOM 1670 C C . LEU A 1 223 ? -9.689 12.209 5.078 1.00 91.44 223 LEU A C 1
ATOM 1672 O O . LEU A 1 223 ? -9.403 12.643 3.968 1.00 91.44 223 LEU A O 1
ATOM 1676 N N . LEU A 1 224 ? -10.905 12.372 5.603 1.00 91.50 224 LEU A N 1
ATOM 1677 C CA . LEU A 1 224 ? -12.009 13.066 4.926 1.00 91.50 224 LEU A CA 1
ATOM 1678 C C . LEU A 1 224 ? -11.965 14.590 5.115 1.00 91.50 224 LEU A C 1
ATOM 1680 O O . LEU A 1 224 ? -12.865 15.313 4.688 1.00 91.50 224 LEU A O 1
ATOM 1684 N N . THR A 1 225 ? -10.939 15.101 5.794 1.00 88.62 225 THR A N 1
ATOM 1685 C CA . THR A 1 225 ? -10.776 16.540 5.995 1.00 88.62 225 THR A CA 1
ATOM 1686 C C . THR A 1 225 ? -10.318 17.227 4.700 1.00 88.62 225 THR A C 1
ATOM 1688 O O . THR A 1 225 ? -9.586 16.631 3.904 1.00 88.62 225 THR A O 1
ATOM 1691 N N . PRO A 1 226 ? -10.654 18.517 4.492 1.00 82.25 226 PRO A N 1
ATOM 1692 C CA . PRO A 1 226 ? -10.168 19.275 3.335 1.00 82.25 226 PRO A CA 1
ATOM 1693 C C . PRO A 1 226 ? -8.638 19.312 3.209 1.00 82.25 226 PRO A C 1
ATOM 1695 O O . PRO A 1 226 ? -8.114 19.474 2.114 1.00 82.25 226 PRO A O 1
ATOM 1698 N N . GLU A 1 227 ? -7.915 19.155 4.322 1.00 82.25 227 GLU A N 1
ATOM 1699 C CA . GLU A 1 227 ? -6.450 19.118 4.349 1.00 82.25 227 GLU A CA 1
ATOM 1700 C C . GLU A 1 227 ? -5.866 17.862 3.679 1.00 82.25 227 GLU A C 1
ATOM 1702 O O . GLU A 1 227 ? -4.747 17.887 3.156 1.00 82.25 227 GLU A O 1
ATOM 1707 N N . TRP A 1 228 ? -6.617 16.764 3.723 1.00 83.31 228 TRP A N 1
ATOM 1708 C CA . TRP A 1 228 ? -6.275 15.497 3.090 1.00 83.31 228 TRP A CA 1
ATOM 1709 C C . TRP A 1 228 ? -6.818 15.385 1.672 1.00 83.31 228 TRP A C 1
ATOM 1711 O O . TRP A 1 228 ? -6.193 14.741 0.834 1.00 83.31 228 TRP A O 1
ATOM 1721 N N . GLY A 1 229 ? -7.972 16.000 1.399 1.00 82.25 229 GLY A N 1
ATOM 1722 C CA . GLY A 1 229 ? -8.655 15.862 0.113 1.00 82.25 229 GLY A CA 1
ATOM 1723 C C . GLY A 1 229 ? -9.167 14.442 -0.147 1.00 82.25 229 GLY A C 1
ATOM 1724 O O . GLY A 1 229 ? -9.440 14.096 -1.298 1.00 82.25 229 GLY A O 1
ATOM 1725 N N . GLY A 1 230 ? -9.267 13.616 0.900 1.00 86.81 230 GLY A N 1
ATOM 1726 C CA . GLY A 1 230 ? -9.809 12.273 0.798 1.00 86.81 230 GLY A CA 1
ATOM 1727 C C . GLY A 1 230 ? -11.309 12.299 0.534 1.00 86.81 230 GLY A C 1
ATOM 1728 O O . GLY A 1 230 ? -12.024 13.192 0.993 1.00 86.81 230 GLY A O 1
ATOM 1729 N N . ILE A 1 231 ? -11.784 11.313 -0.216 1.00 88.12 231 ILE A N 1
ATOM 1730 C CA . ILE A 1 231 ? -13.210 11.119 -0.489 1.00 88.12 231 ILE A CA 1
ATOM 1731 C C . ILE A 1 231 ? -13.656 9.796 0.115 1.00 88.12 231 ILE A C 1
ATOM 1733 O O . ILE A 1 231 ? -12.929 8.804 0.052 1.00 88.12 231 ILE A O 1
ATOM 1737 N N . ALA A 1 232 ? -14.850 9.789 0.702 1.00 87.38 232 ALA A N 1
ATOM 1738 C CA . ALA A 1 232 ? -15.504 8.542 1.062 1.00 87.38 232 ALA A CA 1
ATOM 1739 C C . ALA A 1 232 ? -15.861 7.812 -0.232 1.00 87.38 232 ALA A C 1
ATOM 1741 O O . ALA A 1 232 ? -16.364 8.436 -1.169 1.00 87.38 232 ALA A O 1
ATOM 1742 N N . VAL A 1 233 ? -15.569 6.520 -0.282 1.00 78.62 233 VAL A N 1
ATOM 1743 C CA . VAL A 1 233 ? -15.856 5.703 -1.455 1.00 78.62 233 VAL A CA 1
ATOM 1744 C C . VAL A 1 233 ? -17.074 4.849 -1.158 1.00 78.62 233 VAL A C 1
ATOM 1746 O O . VAL A 1 233 ? -17.036 3.972 -0.294 1.00 78.62 233 VAL A O 1
ATOM 1749 N N . GLU A 1 234 ? -18.163 5.109 -1.874 1.00 68.62 234 GLU A N 1
ATOM 1750 C CA . GLU A 1 234 ? -19.344 4.261 -1.816 1.00 68.62 234 GLU A CA 1
ATOM 1751 C C . GLU A 1 234 ? -19.107 3.003 -2.656 1.00 68.62 234 GLU A C 1
ATOM 1753 O O . GLU A 1 234 ? -18.517 3.036 -3.736 1.00 68.62 234 GLU A O 1
ATOM 1758 N N . ARG A 1 235 ? -19.607 1.857 -2.186 1.00 55.25 235 ARG A N 1
ATOM 1759 C CA . ARG A 1 235 ? -19.403 0.554 -2.846 1.00 55.25 235 ARG A CA 1
ATOM 1760 C C . ARG A 1 235 ? -19.858 0.525 -4.313 1.00 55.25 235 ARG A C 1
ATOM 1762 O O . ARG A 1 235 ? -19.336 -0.267 -5.092 1.00 55.25 235 ARG A O 1
ATOM 1769 N N . ALA A 1 236 ? -20.836 1.352 -4.681 1.00 50.94 236 ALA A N 1
ATOM 1770 C CA . ALA A 1 236 ? -21.323 1.462 -6.054 1.00 50.94 236 ALA A CA 1
ATOM 1771 C C . ALA A 1 236 ? -20.301 2.118 -7.002 1.00 50.94 236 ALA A C 1
ATOM 1773 O O . ALA A 1 236 ? -20.288 1.790 -8.185 1.00 50.94 236 ALA A O 1
ATOM 1774 N N . ASP A 1 237 ? -19.416 2.968 -6.478 1.00 49.72 237 ASP A N 1
ATOM 1775 C CA . ASP A 1 237 ? -18.425 3.711 -7.263 1.00 49.72 237 ASP A CA 1
ATOM 1776 C C . ASP A 1 237 ? -17.165 2.871 -7.545 1.00 49.72 237 ASP A C 1
ATOM 1778 O O . ASP A 1 237 ? -16.516 3.055 -8.568 1.00 49.72 237 ASP A O 1
ATOM 1782 N N . LEU A 1 238 ? -16.866 1.878 -6.693 1.00 48.62 238 LEU A N 1
ATOM 1783 C CA . LEU A 1 238 ? -15.797 0.877 -6.891 1.00 48.62 238 LEU A CA 1
ATOM 1784 C C . LEU A 1 238 ? -16.089 -0.094 -8.052 1.00 48.62 238 LEU A C 1
ATOM 1786 O O . LEU A 1 238 ? -15.181 -0.661 -8.656 1.00 48.62 238 LEU A O 1
ATOM 1790 N N . LEU A 1 239 ? -17.372 -0.272 -8.381 1.00 43.50 239 LEU A N 1
ATOM 1791 C CA . LEU A 1 239 ? -17.850 -1.070 -9.516 1.00 43.50 239 LEU A CA 1
ATOM 1792 C C . LEU A 1 239 ? -18.213 -0.197 -10.732 1.00 43.50 239 LEU A C 1
ATOM 1794 O O . LEU A 1 239 ? -18.733 -0.711 -11.723 1.00 43.50 239 LEU A O 1
ATOM 1798 N N . GLY A 1 240 ? -17.970 1.115 -10.649 1.00 36.91 240 GLY A N 1
ATOM 1799 C CA . GLY A 1 240 ? -18.305 2.091 -11.678 1.00 36.91 240 GLY A CA 1
ATOM 1800 C C . GLY A 1 240 ? -17.415 1.946 -12.908 1.00 36.91 240 GLY A C 1
ATOM 1801 O O . GLY A 1 240 ? -16.282 2.410 -12.912 1.00 36.91 240 GLY A O 1
ATOM 1802 N N . GLU A 1 241 ? -17.958 1.270 -13.921 1.00 34.25 241 GLU A N 1
ATOM 1803 C CA . GLU A 1 241 ? -17.605 1.280 -15.346 1.00 34.25 241 GLU A CA 1
ATOM 1804 C C . GLU A 1 241 ? -16.249 1.907 -15.714 1.00 34.25 241 GLU A C 1
ATOM 1806 O O . GLU A 1 241 ? -16.111 3.125 -15.815 1.00 34.25 241 GLU A O 1
ATOM 1811 N N . ILE A 1 242 ? -15.277 1.061 -16.071 1.00 37.62 242 ILE A N 1
ATOM 1812 C CA . ILE A 1 242 ? -14.211 1.474 -16.991 1.00 37.62 242 ILE A CA 1
ATOM 1813 C C . ILE A 1 242 ? -14.897 1.721 -18.345 1.00 37.62 242 ILE A C 1
ATOM 1815 O O . ILE A 1 242 ? -15.395 0.759 -18.942 1.00 37.62 242 ILE A O 1
ATOM 1819 N N . PRO A 1 243 ? -14.955 2.961 -18.867 1.00 30.23 243 PRO A N 1
ATOM 1820 C CA . PRO A 1 243 ? -15.590 3.215 -20.152 1.00 30.23 243 PRO A CA 1
ATOM 1821 C C . PRO A 1 243 ? -14.867 2.415 -21.244 1.00 30.23 243 PRO A C 1
ATOM 1823 O O . PRO A 1 243 ? -13.705 2.680 -21.544 1.00 30.23 243 PRO A O 1
ATOM 1826 N N . GLY A 1 244 ? -15.549 1.430 -21.836 1.00 32.31 244 GLY A N 1
ATOM 1827 C CA . GLY A 1 244 ? -15.042 0.662 -22.980 1.00 32.31 244 GLY A CA 1
ATOM 1828 C C . GLY A 1 244 ? -14.611 -0.786 -22.722 1.00 32.31 244 GLY A C 1
ATOM 1829 O O . GLY A 1 244 ? -14.122 -1.413 -23.661 1.00 32.31 244 GLY A O 1
ATOM 1830 N N . TRP A 1 245 ? -14.812 -1.353 -21.528 1.00 23.89 245 TRP A N 1
ATOM 1831 C CA . TRP A 1 245 ? -14.597 -2.793 -21.311 1.00 23.89 245 TRP A CA 1
ATOM 1832 C C . TRP A 1 245 ? -15.915 -3.578 -21.464 1.00 23.89 245 TRP A C 1
ATOM 1834 O O . TRP A 1 245 ? -16.909 -3.195 -20.846 1.00 23.89 245 TRP A O 1
ATOM 1844 N N . PRO A 1 246 ? -15.988 -4.632 -22.301 1.00 28.81 246 PRO A N 1
ATOM 1845 C CA . PRO A 1 246 ? -17.220 -5.397 -22.480 1.00 28.81 246 PRO A CA 1
ATOM 1846 C C . PRO A 1 246 ? -17.536 -6.253 -21.245 1.00 28.81 246 PRO A C 1
ATOM 1848 O O . PRO A 1 246 ? -16.627 -6.804 -20.623 1.00 28.81 246 PRO A O 1
ATOM 1851 N N . ALA A 1 247 ? -18.835 -6.332 -20.937 1.00 34.25 247 ALA A N 1
ATOM 1852 C CA . ALA A 1 247 ? -19.429 -7.167 -19.891 1.00 34.25 247 ALA A CA 1
ATOM 1853 C C . ALA A 1 247 ? -19.269 -8.674 -20.146 1.00 34.25 247 ALA A C 1
ATOM 1855 O O . ALA A 1 247 ? -19.187 -9.072 -21.334 1.00 34.25 247 ALA A O 1
#

Organism: NCBI:txid120377